Protein AF-A0A6A3PJ12-F1 (afdb_monomer)

Solvent-accessible surface area (backbone atoms only — not comparable to full-atom values): 13660 Å² total; per-residue (Å²): 137,88,72,76,62,75,87,77,59,100,55,84,80,86,76,88,43,69,83,70,65,63,39,66,57,60,38,51,39,76,35,68,35,88,91,75,75,39,62,27,80,38,65,67,54,37,46,76,72,71,52,62,65,70,43,60,47,98,88,68,49,80,76,48,50,37,81,70,58,56,59,77,88,36,66,69,53,48,52,54,49,51,51,44,47,54,49,48,44,54,46,32,66,73,68,47,52,56,96,86,51,59,50,75,61,49,71,73,40,52,83,81,77,51,53,68,56,51,53,70,73,46,77,68,44,47,80,81,36,74,82,15,69,34,93,26,4,17,25,63,57,65,89,78,59,52,72,40,76,39,93,48,94,49,94,70,38,44,45,60,60,96,85,66,72,83,80,87,76,78,79,80,77,84,57,96,79,66,74,76,81,71,89,67,92,64,92,70,84,79,79,77,92,71,91,82,93,74,86,84,87,90,78,90,81,90,133

Structure (mmCIF, N/CA/C/O backbone):
data_AF-A0A6A3PJ12-F1
#
_entry.id   AF-A0A6A3PJ12-F1
#
loop_
_atom_site.group_PDB
_atom_site.id
_atom_site.type_symbol
_atom_site.label_atom_id
_atom_site.label_alt_id
_atom_site.label_comp_id
_atom_site.label_asym_id
_atom_site.label_entity_id
_atom_site.label_seq_id
_atom_site.pdbx_PDB_ins_code
_atom_site.Cartn_x
_atom_site.Cartn_y
_atom_site.Cartn_z
_atom_site.occupancy
_atom_site.B_iso_or_equiv
_atom_site.auth_seq_id
_atom_site.auth_comp_id
_atom_site.auth_asym_id
_atom_site.auth_atom_id
_atom_site.pdbx_PDB_model_num
ATOM 1 N N . MET A 1 1 ? 13.619 -23.927 0.189 1.00 49.78 1 MET A N 1
ATOM 2 C CA . MET A 1 1 ? 13.242 -23.062 -0.956 1.00 49.78 1 MET A CA 1
ATOM 3 C C . MET A 1 1 ? 14.467 -22.197 -1.210 1.00 49.78 1 MET A C 1
ATOM 5 O O . MET A 1 1 ? 14.460 -21.011 -0.907 1.00 49.78 1 MET A O 1
ATOM 9 N N . ASP A 1 2 ? 15.558 -22.828 -1.653 1.00 59.38 2 ASP A N 1
ATOM 10 C CA . ASP A 1 2 ? 16.914 -22.265 -1.498 1.00 59.38 2 ASP A CA 1
ATOM 11 C C . ASP A 1 2 ? 17.510 -21.833 -2.843 1.00 59.38 2 ASP A C 1
ATOM 13 O O . ASP A 1 2 ? 18.682 -21.488 -2.944 1.00 59.38 2 ASP A O 1
ATOM 17 N N . THR A 1 3 ? 16.689 -21.843 -3.892 1.00 68.88 3 THR A N 1
ATOM 18 C CA . THR A 1 3 ? 17.062 -21.402 -5.231 1.00 68.88 3 THR A CA 1
ATOM 19 C C . THR A 1 3 ? 16.404 -20.053 -5.480 1.00 68.88 3 THR A C 1
ATOM 21 O O . THR A 1 3 ? 15.179 -19.927 -5.413 1.00 68.88 3 THR A O 1
ATOM 24 N N . LEU A 1 4 ? 17.220 -19.023 -5.701 1.00 71.38 4 LEU A N 1
ATOM 25 C CA . LEU A 1 4 ? 16.728 -17.716 -6.126 1.00 71.38 4 LEU A CA 1
ATOM 26 C C . LEU A 1 4 ? 16.185 -17.816 -7.559 1.00 71.38 4 LEU A C 1
ATOM 28 O O . LEU A 1 4 ? 16.735 -18.590 -8.344 1.00 71.38 4 LEU A O 1
ATOM 32 N N . PRO A 1 5 ? 15.145 -17.039 -7.912 1.00 74.00 5 PRO A N 1
ATOM 33 C CA . PRO A 1 5 ? 14.677 -16.968 -9.287 1.00 74.00 5 PRO A CA 1
ATOM 34 C C . PRO A 1 5 ? 15.808 -16.594 -10.247 1.00 74.00 5 PRO A C 1
ATOM 36 O O . PRO A 1 5 ? 16.496 -15.596 -10.045 1.00 74.00 5 PRO A O 1
ATOM 39 N N . ASP A 1 6 ? 15.988 -17.404 -11.286 1.00 71.44 6 ASP A N 1
ATOM 40 C CA . ASP A 1 6 ? 17.035 -17.265 -12.307 1.00 71.44 6 ASP A CA 1
ATOM 41 C C . ASP A 1 6 ? 16.508 -16.647 -13.618 1.00 71.44 6 ASP A C 1
ATOM 43 O O . ASP A 1 6 ? 17.276 -16.403 -14.546 1.00 71.44 6 ASP A O 1
ATOM 47 N N . GLY A 1 7 ? 15.195 -16.400 -13.708 1.00 64.56 7 GLY A N 1
ATOM 48 C CA . GLY A 1 7 ? 14.530 -15.888 -14.911 1.00 64.56 7 GLY A CA 1
ATOM 49 C C . GLY A 1 7 ? 14.394 -16.906 -16.051 1.00 64.56 7 GLY A C 1
ATOM 50 O O . GLY A 1 7 ? 13.888 -16.553 -17.114 1.00 64.56 7 GLY A O 1
ATOM 51 N N . VAL A 1 8 ? 14.814 -18.156 -15.841 1.00 68.88 8 VAL A N 1
ATOM 52 C CA . VAL A 1 8 ? 14.759 -19.254 -16.824 1.00 68.88 8 VAL A CA 1
ATOM 53 C C . VAL A 1 8 ? 13.774 -20.320 -16.357 1.00 68.88 8 VAL A C 1
ATOM 55 O O . VAL A 1 8 ? 12.907 -20.765 -17.108 1.00 68.88 8 VAL A O 1
ATOM 58 N N . THR A 1 9 ? 13.873 -20.691 -15.087 1.00 73.00 9 THR A N 1
ATOM 59 C CA . THR A 1 9 ? 12.933 -21.561 -14.400 1.00 73.00 9 THR A CA 1
ATOM 60 C C . THR A 1 9 ? 11.865 -20.681 -13.761 1.00 73.00 9 THR A C 1
ATOM 62 O O . THR A 1 9 ? 12.193 -19.803 -12.963 1.00 73.00 9 THR A O 1
ATOM 65 N N . CYS A 1 10 ? 10.582 -20.910 -14.075 1.00 67.75 10 CYS A N 1
ATOM 66 C CA . CYS A 1 10 ? 9.452 -20.195 -13.464 1.00 67.75 10 CYS A CA 1
ATOM 67 C C . CYS A 1 10 ? 9.365 -20.481 -11.955 1.00 67.75 10 CYS A C 1
ATOM 69 O O . CYS A 1 10 ? 8.579 -21.307 -11.496 1.00 67.75 10 CYS A O 1
ATOM 71 N N . THR A 1 11 ? 10.201 -19.799 -11.185 1.00 74.25 11 THR A N 1
ATOM 72 C CA . THR A 1 11 ? 10.325 -19.898 -9.738 1.00 74.25 11 THR A CA 1
ATOM 73 C C . THR A 1 11 ? 10.039 -18.530 -9.146 1.00 74.25 11 THR A C 1
ATOM 75 O O . THR A 1 11 ? 10.370 -17.496 -9.723 1.00 74.25 11 THR A O 1
ATOM 78 N N . PHE A 1 12 ? 9.381 -18.518 -7.995 1.00 76.38 12 PHE A N 1
ATOM 79 C CA . PHE A 1 12 ? 9.121 -17.300 -7.247 1.00 76.38 12 PHE A CA 1
ATOM 80 C C . PHE A 1 12 ? 9.677 -17.471 -5.840 1.00 76.38 12 PHE A C 1
ATOM 82 O O . PHE A 1 12 ? 9.636 -18.558 -5.263 1.00 76.38 12 PHE A O 1
ATOM 89 N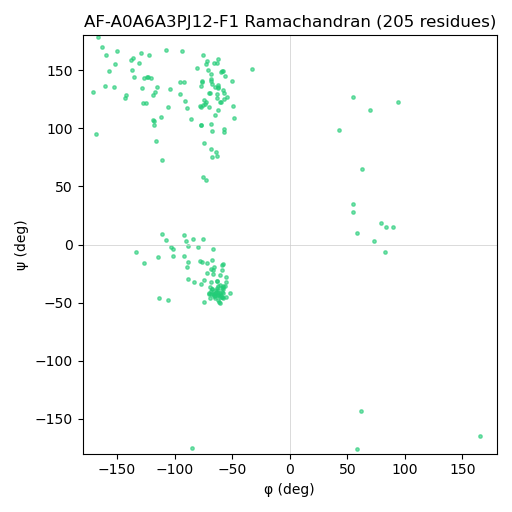 N . ASN A 1 13 ? 10.204 -16.386 -5.291 1.00 81.12 13 ASN A N 1
ATOM 90 C CA . ASN A 1 13 ? 10.625 -16.314 -3.905 1.00 81.12 13 ASN A CA 1
ATOM 91 C C . ASN A 1 13 ? 9.969 -15.078 -3.298 1.00 81.12 13 ASN A C 1
ATOM 93 O O . ASN A 1 13 ? 9.930 -14.018 -3.923 1.00 81.12 13 ASN A O 1
ATOM 97 N N . TYR A 1 14 ? 9.419 -15.229 -2.102 1.00 85.44 14 TYR A N 1
ATOM 98 C CA . TYR A 1 14 ? 8.855 -14.128 -1.349 1.00 85.44 14 TYR A CA 1
ATOM 99 C C . TYR A 1 14 ? 9.269 -14.252 0.110 1.00 85.44 14 TYR A C 1
ATOM 101 O O . TYR A 1 14 ? 9.447 -15.344 0.653 1.00 85.44 14 TYR A O 1
ATOM 109 N N . ARG A 1 15 ? 9.376 -13.100 0.763 1.00 88.06 15 ARG A N 1
ATOM 110 C CA . ARG A 1 15 ? 9.600 -13.006 2.198 1.00 88.06 15 ARG A CA 1
ATOM 111 C C . ARG A 1 15 ? 8.509 -12.140 2.799 1.00 88.06 15 ARG A C 1
ATOM 113 O O . ARG A 1 15 ? 8.373 -10.976 2.437 1.00 88.06 15 ARG A O 1
ATOM 120 N N . VAL A 1 16 ? 7.765 -12.697 3.747 1.00 92.19 16 VAL A N 1
ATOM 121 C CA . VAL A 1 16 ? 6.829 -11.912 4.555 1.00 92.19 16 VAL A CA 1
ATOM 122 C C . VAL A 1 16 ? 7.642 -11.080 5.542 1.00 92.19 16 VAL A C 1
ATOM 124 O O . VAL A 1 16 ? 8.429 -11.623 6.318 1.00 92.19 16 VAL A O 1
ATOM 127 N N . LEU A 1 17 ? 7.490 -9.758 5.477 1.00 95.56 17 LEU A N 1
ATOM 128 C CA . LEU A 1 17 ? 8.209 -8.828 6.351 1.00 95.56 17 LEU A CA 1
ATOM 129 C C . LEU A 1 17 ? 7.457 -8.577 7.661 1.00 95.56 17 LEU A C 1
ATOM 131 O O . LEU A 1 17 ? 8.091 -8.359 8.687 1.00 95.56 17 LEU A O 1
ATOM 135 N N . GLY A 1 18 ? 6.130 -8.661 7.637 1.00 96.19 18 GLY A N 1
ATOM 136 C CA . GLY A 1 18 ? 5.250 -8.441 8.777 1.00 96.19 18 GLY A CA 1
ATOM 137 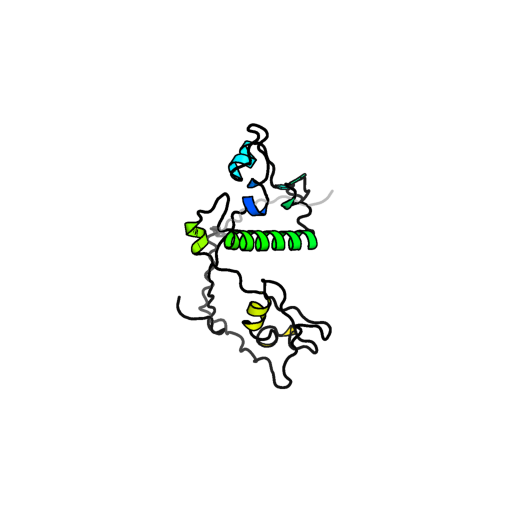C C . GLY A 1 18 ? 3.810 -8.262 8.308 1.00 96.19 18 GLY A C 1
ATOM 138 O O . GLY A 1 18 ? 3.485 -8.593 7.166 1.00 96.19 18 GLY A O 1
ATOM 139 N N . TYR A 1 19 ? 2.957 -7.744 9.187 1.00 95.81 19 TYR A N 1
ATOM 140 C CA . TYR A 1 19 ? 1.561 -7.439 8.885 1.00 95.81 19 TYR A CA 1
ATOM 141 C C 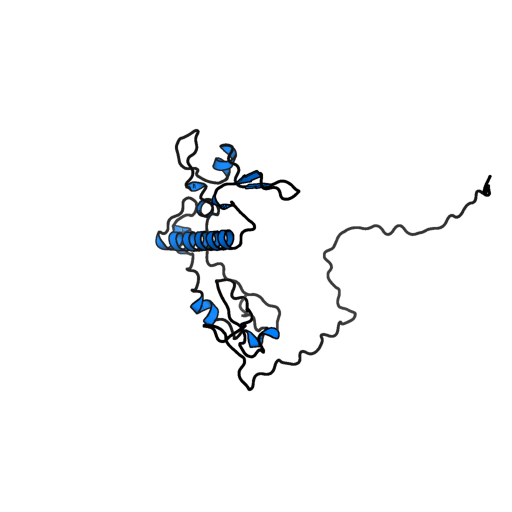. TYR A 1 19 ? 1.068 -6.263 9.734 1.00 95.81 19 TYR A C 1
ATOM 143 O O . TYR A 1 19 ? 1.710 -5.872 10.708 1.00 95.81 19 TYR A O 1
ATOM 151 N N . VAL A 1 20 ? -0.088 -5.716 9.364 1.00 95.44 20 VAL A N 1
ATOM 152 C CA . VAL A 1 20 ? -0.833 -4.742 10.167 1.00 95.44 20 VAL A CA 1
ATOM 153 C C . VAL A 1 20 ? -2.268 -5.229 10.357 1.00 95.44 20 VAL A C 1
ATOM 155 O O . VAL A 1 20 ? -2.826 -5.806 9.419 1.00 95.44 20 VAL A O 1
ATOM 158 N N . PRO A 1 21 ? -2.888 -5.002 11.524 1.00 94.62 21 PRO A N 1
ATOM 159 C CA . PRO A 1 21 ? -4.324 -5.195 11.685 1.00 94.62 21 PRO A CA 1
ATOM 160 C C . PRO A 1 21 ? -5.079 -4.221 10.785 1.00 94.62 21 PRO A C 1
ATOM 162 O O . PRO A 1 21 ? -4.846 -3.012 10.840 1.00 94.62 21 PRO A O 1
ATOM 165 N N . ILE A 1 22 ? -5.983 -4.732 9.951 1.00 95.06 22 ILE A N 1
ATOM 166 C CA . ILE A 1 22 ? -6.739 -3.882 9.026 1.00 95.06 22 ILE A CA 1
ATOM 167 C C . ILE A 1 22 ? -7.609 -2.870 9.778 1.00 95.06 22 ILE A C 1
ATOM 169 O O . ILE A 1 22 ? -7.668 -1.718 9.364 1.00 95.06 22 ILE A O 1
ATOM 173 N N . ASP A 1 23 ? -8.175 -3.248 10.924 1.00 95.50 23 ASP A N 1
ATOM 174 C CA . ASP A 1 23 ? -9.019 -2.380 11.752 1.00 95.50 23 ASP A CA 1
ATOM 175 C C . ASP A 1 23 ? -8.272 -1.131 12.248 1.00 95.50 23 ASP A C 1
ATOM 177 O O . ASP A 1 23 ? -8.862 -0.051 12.322 1.00 95.50 23 ASP A O 1
ATOM 181 N N . ASP A 1 24 ? -6.968 -1.253 12.534 1.00 93.25 24 ASP A N 1
ATOM 182 C CA . ASP A 1 24 ? -6.101 -0.119 12.886 1.00 93.25 24 ASP A CA 1
ATOM 183 C C . ASP A 1 24 ? -5.888 0.801 11.672 1.00 93.25 24 ASP A C 1
ATOM 185 O O . ASP A 1 24 ? -5.911 2.027 11.795 1.00 93.25 24 ASP A O 1
ATOM 189 N N . VAL A 1 25 ? -5.720 0.222 10.478 1.00 95.94 25 VAL A N 1
ATOM 190 C CA . VAL A 1 25 ? -5.499 0.969 9.227 1.00 95.94 25 VAL A CA 1
ATOM 191 C C . VAL A 1 25 ? -6.756 1.723 8.797 1.00 95.94 25 VAL A C 1
ATOM 193 O O . VAL A 1 25 ? -6.684 2.900 8.428 1.00 95.94 25 VAL A O 1
ATOM 196 N N . VAL A 1 26 ? -7.912 1.057 8.839 1.00 96.38 26 VAL A N 1
ATOM 197 C CA . VAL A 1 26 ? -9.194 1.655 8.446 1.00 96.38 26 VAL A CA 1
ATOM 198 C C . VAL A 1 26 ? -9.761 2.57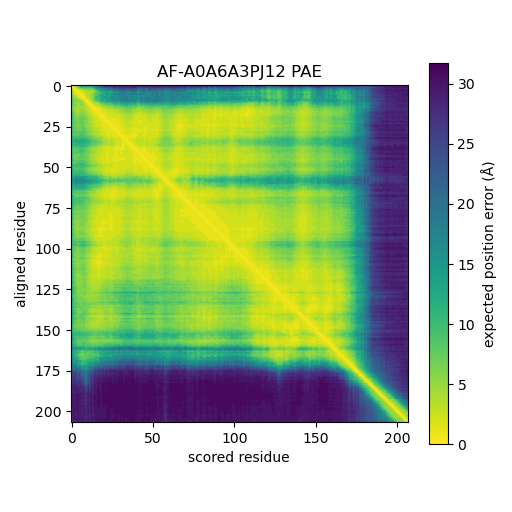3 9.533 1.00 96.38 26 VAL A C 1
ATOM 200 O O . VAL A 1 26 ? -10.625 3.408 9.253 1.00 96.38 26 VAL A O 1
ATOM 203 N N . GLY A 1 27 ? -9.217 2.482 10.750 1.00 95.12 27 GLY A N 1
ATOM 204 C CA . GLY A 1 27 ? -9.496 3.369 11.875 1.00 95.12 27 GLY A CA 1
ATOM 205 C C . GLY A 1 27 ? -10.661 2.927 12.757 1.00 95.12 27 GLY A C 1
ATOM 206 O O . GLY A 1 27 ? -11.142 3.742 13.539 1.00 95.12 27 GLY A O 1
ATOM 207 N N . ILE A 1 28 ? -11.116 1.674 12.647 1.00 96.44 28 ILE A N 1
ATOM 208 C CA . ILE A 1 28 ? -12.178 1.104 13.491 1.00 96.44 28 ILE A CA 1
ATOM 209 C C . ILE A 1 28 ? -11.792 1.183 14.965 1.00 96.44 28 ILE A C 1
ATOM 211 O O . ILE A 1 28 ? -12.581 1.672 15.771 1.00 96.44 28 ILE A O 1
ATOM 215 N N . THR A 1 29 ? -10.559 0.816 15.309 1.00 94.38 29 THR A N 1
ATOM 216 C CA . THR A 1 29 ? -10.082 0.823 16.702 1.00 94.38 29 THR A CA 1
ATOM 217 C C . THR A 1 29 ? -9.956 2.227 17.301 1.00 94.38 29 THR A C 1
ATOM 219 O O . THR A 1 29 ? -9.864 2.403 18.514 1.00 94.38 29 THR A O 1
ATOM 222 N N . ALA A 1 30 ? -10.006 3.266 16.462 1.00 94.12 30 ALA A N 1
ATOM 223 C CA . ALA A 1 30 ? -10.054 4.660 16.890 1.00 94.12 30 ALA A CA 1
ATOM 224 C C . ALA A 1 30 ? -11.489 5.198 17.051 1.00 94.12 30 ALA A C 1
ATOM 226 O O . ALA A 1 30 ? -11.667 6.303 17.582 1.00 94.12 30 ALA A O 1
ATOM 227 N N . MET A 1 31 ? -12.518 4.461 16.621 1.00 95.62 31 MET A N 1
ATOM 228 C CA . MET A 1 31 ? -13.921 4.858 16.776 1.00 95.62 31 MET A CA 1
ATOM 229 C C . MET A 1 31 ? -14.424 4.552 18.190 1.00 95.62 31 MET A C 1
ATOM 231 O O . MET A 1 31 ? -13.932 3.650 18.862 1.00 95.62 31 MET A O 1
ATOM 235 N N . THR A 1 32 ? -15.401 5.332 18.650 1.00 96.12 32 THR A N 1
ATOM 236 C CA . THR A 1 32 ? -16.017 5.163 19.971 1.00 96.12 32 THR A CA 1
ATOM 237 C C . THR A 1 32 ? -17.292 4.330 19.851 1.00 96.12 32 THR A C 1
ATOM 239 O O . THR A 1 32 ? -18.167 4.637 19.036 1.00 96.12 32 THR A O 1
ATOM 242 N N . ASN A 1 33 ? -17.410 3.299 20.682 1.00 94.44 33 ASN A N 1
ATOM 243 C CA . ASN A 1 33 ? -18.626 2.528 20.870 1.00 94.44 33 ASN A CA 1
ATOM 244 C C . ASN A 1 33 ? -19.663 3.385 21.612 1.00 94.44 33 ASN A C 1
ATOM 246 O O . ASN A 1 33 ? -19.458 3.776 22.758 1.00 94.44 33 ASN A O 1
ATOM 250 N N . LYS A 1 34 ? -20.806 3.657 20.978 1.00 91.62 34 LYS A N 1
ATOM 251 C CA . LYS A 1 34 ? -21.860 4.506 21.560 1.00 91.62 34 LYS A CA 1
ATOM 252 C C . LYS A 1 34 ? -22.534 3.902 22.796 1.00 91.62 34 LYS A C 1
ATOM 254 O O . LYS A 1 34 ? -23.146 4.646 23.553 1.00 91.62 34 LYS A O 1
ATOM 259 N N . ALA A 1 35 ? -22.468 2.583 22.979 1.00 91.81 35 ALA A N 1
ATOM 260 C CA . ALA A 1 35 ? -23.080 1.904 24.117 1.00 91.81 35 ALA A CA 1
ATOM 261 C C . ALA A 1 35 ? -22.191 1.935 25.369 1.00 91.81 35 ALA A C 1
ATOM 263 O O . ALA A 1 35 ? -22.711 1.963 26.481 1.00 91.81 35 ALA A O 1
ATOM 264 N N . THR A 1 36 ? -20.865 1.922 25.196 1.00 92.94 36 THR A N 1
ATOM 265 C CA . THR A 1 36 ? -19.901 1.808 26.306 1.00 92.94 36 THR A CA 1
ATOM 266 C C . THR A 1 36 ? -19.036 3.053 26.506 1.00 92.94 36 THR A C 1
ATOM 268 O O . THR A 1 36 ? -18.325 3.126 27.501 1.00 92.94 36 THR A O 1
ATOM 271 N N . ASP A 1 37 ? -19.073 4.004 25.567 1.00 94.12 37 ASP A N 1
ATOM 272 C CA . ASP A 1 37 ? -18.205 5.191 25.477 1.00 94.12 37 ASP A CA 1
ATOM 273 C C . ASP A 1 37 ? -16.692 4.879 25.387 1.00 94.12 37 ASP A C 1
ATOM 275 O O . ASP A 1 37 ? -15.842 5.768 25.425 1.00 94.12 37 ASP A O 1
ATOM 279 N N . ASN A 1 38 ? -16.339 3.605 25.188 1.00 94.19 38 ASN A N 1
ATOM 280 C CA . ASN A 1 38 ? -14.966 3.144 24.999 1.00 94.19 38 ASN A CA 1
ATOM 281 C C . ASN A 1 38 ? -14.598 3.056 23.514 1.00 94.19 38 ASN A C 1
ATOM 283 O O . ASN A 1 38 ? -15.455 3.098 22.632 1.00 94.19 38 ASN A O 1
ATOM 287 N N . LYS A 1 39 ? -13.302 2.924 23.217 1.00 95.81 39 LYS A N 1
ATOM 288 C CA . LYS A 1 39 ? -12.842 2.604 21.860 1.00 95.81 39 LYS A CA 1
ATOM 289 C C . LYS A 1 39 ? -13.230 1.179 21.476 1.00 95.81 39 LYS A C 1
ATOM 291 O O . LYS A 1 39 ? -13.161 0.293 22.321 1.00 95.81 39 LYS A O 1
ATOM 296 N N . LEU A 1 40 ? -13.605 0.985 20.212 1.00 95.56 40 LEU A N 1
ATOM 297 C CA . LEU A 1 40 ? -13.871 -0.346 19.665 1.00 95.56 40 LEU A CA 1
ATOM 298 C C . LEU A 1 40 ? -12.577 -1.165 19.656 1.00 95.56 40 LEU A C 1
ATOM 300 O O . LEU A 1 40 ? -11.526 -0.670 19.250 1.00 95.56 40 LEU A O 1
ATOM 304 N N . ALA A 1 41 ? -12.647 -2.422 20.073 1.00 93.94 41 ALA A N 1
ATOM 305 C CA . ALA A 1 41 ? -11.498 -3.316 20.111 1.00 93.94 41 ALA A CA 1
ATOM 306 C C . ALA A 1 41 ? -11.132 -3.862 18.721 1.00 93.94 41 ALA A C 1
ATOM 308 O O . ALA A 1 41 ? -9.958 -4.098 18.445 1.00 93.94 41 ALA A O 1
ATOM 309 N N . ASN A 1 42 ? -12.129 -4.097 17.862 1.00 94.94 42 ASN A N 1
ATOM 310 C CA . ASN A 1 42 ? -11.969 -4.749 16.559 1.00 94.94 42 ASN A CA 1
ATOM 311 C C . ASN A 1 42 ? -13.223 -4.584 15.675 1.00 94.94 42 ASN A C 1
ATOM 313 O O . ASN A 1 42 ? -14.232 -4.000 16.086 1.00 94.94 42 ASN A O 1
ATOM 317 N N . PHE A 1 43 ? -13.159 -5.122 14.456 1.00 95.75 43 PHE A N 1
ATOM 318 C CA . PHE A 1 43 ? -14.265 -5.161 13.497 1.00 95.75 43 PHE A CA 1
ATOM 319 C C . PHE A 1 43 ? -15.521 -5.872 14.025 1.00 95.75 43 PHE A C 1
ATOM 321 O O . PHE A 1 43 ? -16.631 -5.425 13.745 1.00 95.75 43 PHE A O 1
ATOM 328 N N . THR A 1 44 ? -15.378 -6.934 14.825 1.00 95.44 44 THR A N 1
ATOM 329 C CA . THR A 1 44 ? -16.533 -7.647 15.395 1.00 95.44 44 THR A CA 1
ATOM 330 C C . THR A 1 44 ? -17.363 -6.723 16.281 1.00 95.44 44 THR A C 1
ATOM 332 O O . THR A 1 44 ? -18.566 -6.595 16.065 1.00 95.44 44 THR A O 1
ATOM 335 N N . GLU A 1 45 ? -16.725 -6.002 17.209 1.00 95.75 45 GLU A N 1
ATOM 336 C CA . GLU A 1 45 ? -17.424 -5.047 18.081 1.00 95.75 45 GLU A CA 1
ATOM 337 C C . GLU A 1 45 ? -18.051 -3.899 17.274 1.00 95.75 45 GLU A C 1
ATOM 339 O O . GLU A 1 45 ? -19.160 -3.450 17.565 1.00 95.75 45 GLU A O 1
ATOM 344 N N . PHE A 1 46 ? -17.368 -3.442 16.219 1.00 96.75 46 PHE A N 1
ATOM 345 C CA . PHE A 1 46 ? -17.911 -2.442 15.302 1.00 96.75 46 PHE A CA 1
ATOM 346 C C . PHE A 1 46 ? -19.211 -2.916 14.639 1.00 96.75 46 PHE A C 1
ATOM 348 O O . PHE A 1 46 ? -20.186 -2.161 14.599 1.00 96.75 46 PHE A O 1
ATOM 355 N N . CYS A 1 47 ? -19.253 -4.159 14.156 1.00 95.56 47 CYS A N 1
ATOM 356 C CA . CYS A 1 47 ? -20.449 -4.743 13.553 1.00 95.56 47 CYS A CA 1
ATOM 357 C C . CYS A 1 47 ? -21.570 -4.971 14.572 1.00 95.56 47 CYS A C 1
ATOM 359 O O . CYS A 1 47 ? -22.722 -4.647 14.285 1.00 95.56 47 CYS A O 1
ATOM 361 N N . GLU A 1 48 ? -21.250 -5.477 15.764 1.00 95.50 48 GLU A N 1
ATOM 362 C CA . GLU A 1 48 ? -22.221 -5.684 16.847 1.00 95.50 48 GLU A CA 1
ATOM 363 C C . GLU A 1 48 ? -22.835 -4.361 17.332 1.00 95.50 48 GLU A C 1
ATOM 365 O O . GLU A 1 48 ? -24.017 -4.310 17.670 1.00 95.50 48 GLU A O 1
ATOM 370 N N . ALA A 1 49 ? -22.076 -3.262 17.269 1.00 95.31 49 ALA A N 1
ATOM 371 C CA . ALA A 1 49 ? -22.566 -1.907 17.519 1.00 95.31 49 ALA A CA 1
ATOM 372 C C . ALA A 1 49 ? -23.403 -1.317 16.357 1.00 95.31 49 ALA A C 1
ATOM 374 O O . ALA A 1 49 ? -23.788 -0.144 16.407 1.00 95.31 49 ALA A O 1
ATOM 375 N N . GLY A 1 50 ? -23.686 -2.097 15.306 1.00 94.38 50 GLY A N 1
ATOM 376 C CA . GLY A 1 50 ? -24.460 -1.677 14.134 1.00 94.38 50 GLY A CA 1
ATOM 377 C C . GLY A 1 50 ? -23.666 -0.847 13.119 1.00 94.38 50 GLY A C 1
ATOM 378 O O . GLY A 1 50 ? -24.257 -0.126 12.312 1.00 94.38 50 GLY A O 1
ATOM 379 N N . GLY A 1 51 ? -22.335 -0.900 13.170 1.00 94.75 51 GLY A N 1
ATOM 380 C CA . GLY A 1 51 ? -21.453 -0.211 12.238 1.00 94.75 51 GLY A CA 1
ATOM 381 C C . GLY A 1 51 ? -21.515 -0.787 10.821 1.00 94.75 51 GLY A C 1
ATOM 382 O O . GLY A 1 51 ? -21.564 -1.999 10.621 1.00 94.75 51 GLY A O 1
ATOM 383 N N . ILE A 1 52 ? -21.470 0.095 9.819 1.00 95.06 52 ILE A N 1
ATOM 384 C CA . ILE A 1 52 ? -21.374 -0.272 8.399 1.00 95.06 52 ILE A CA 1
ATOM 385 C C . ILE A 1 52 ? -20.003 0.156 7.881 1.00 95.06 52 ILE A C 1
ATOM 387 O O . ILE A 1 52 ? -19.738 1.350 7.728 1.00 95.06 52 ILE A O 1
ATOM 391 N N . GLU A 1 53 ? -19.127 -0.810 7.600 1.00 94.62 53 GLU A N 1
ATOM 392 C CA . GLU A 1 53 ? -17.788 -0.511 7.084 1.00 94.62 53 GLU A CA 1
ATOM 393 C C . GLU A 1 53 ? -17.864 -0.086 5.617 1.00 94.62 53 GLU A C 1
ATOM 395 O O . GLU A 1 53 ? -17.336 0.959 5.231 1.00 94.62 53 GLU A O 1
ATOM 400 N N . PHE A 1 54 ? -18.567 -0.874 4.806 1.00 94.00 54 PHE A N 1
ATOM 401 C CA . PHE A 1 54 ? -18.791 -0.612 3.395 1.00 94.00 54 PHE A CA 1
ATOM 402 C C . PHE A 1 54 ? -20.098 -1.260 2.937 1.00 94.00 54 PHE A C 1
ATOM 404 O O . PHE A 1 54 ? -20.374 -2.416 3.245 1.00 94.00 54 PHE A O 1
ATOM 411 N N . GLN A 1 55 ? -20.892 -0.516 2.175 1.00 93.00 55 GLN A N 1
ATOM 412 C CA . GLN A 1 55 ? -22.141 -0.975 1.591 1.00 93.00 55 GLN A CA 1
ATOM 413 C C . GLN A 1 55 ? -22.309 -0.361 0.201 1.00 93.00 55 GLN A C 1
ATOM 415 O O . GLN A 1 55 ? -22.300 0.863 0.036 1.00 93.00 55 GLN A O 1
ATOM 420 N N . ALA A 1 56 ? -22.524 -1.222 -0.788 1.00 91.25 56 ALA A N 1
ATOM 421 C CA . ALA A 1 56 ? -22.892 -0.843 -2.143 1.00 91.25 56 ALA A CA 1
ATOM 422 C C . ALA A 1 56 ? -23.980 -1.787 -2.681 1.00 91.25 56 ALA A C 1
ATOM 424 O O . ALA A 1 56 ? -24.147 -2.893 -2.167 1.00 91.25 56 ALA A O 1
ATOM 425 N N . SER A 1 57 ? -24.731 -1.355 -3.693 1.00 90.19 57 SER A N 1
ATOM 426 C CA . SER A 1 57 ? -25.651 -2.222 -4.433 1.00 90.19 57 SER A CA 1
ATOM 427 C C . SER A 1 57 ? -24.897 -3.150 -5.391 1.00 90.19 57 SER A C 1
ATOM 429 O O . SER A 1 57 ? -23.762 -2.874 -5.784 1.00 90.19 57 SER A O 1
ATOM 431 N N . GLU A 1 58 ? -25.569 -4.202 -5.862 1.00 89.94 58 GLU A N 1
ATOM 432 C CA . GLU A 1 58 ? -25.065 -5.074 -6.938 1.00 89.94 58 GLU A CA 1
ATOM 433 C C . GLU A 1 58 ? -24.818 -4.314 -8.250 1.00 89.94 58 GLU A C 1
ATOM 435 O O . GLU A 1 58 ? -23.964 -4.685 -9.050 1.00 89.94 58 GLU A O 1
ATOM 440 N N . THR A 1 59 ? -25.534 -3.207 -8.453 1.00 89.06 59 THR A N 1
ATOM 441 C CA . THR A 1 59 ? -25.360 -2.302 -9.595 1.00 89.06 59 THR A CA 1
ATOM 442 C C . THR A 1 59 ? -24.240 -1.274 -9.393 1.00 89.06 59 THR A C 1
ATOM 444 O O . THR A 1 59 ? -24.047 -0.408 -10.243 1.00 89.06 59 THR A O 1
ATOM 447 N N . GLY A 1 60 ? -23.492 -1.350 -8.285 1.00 81.38 60 GLY A N 1
ATOM 448 C CA . GLY A 1 60 ? -22.345 -0.483 -8.004 1.00 81.38 60 GLY A CA 1
ATOM 449 C C . GLY A 1 60 ? -22.691 0.875 -7.384 1.00 81.38 60 GLY A C 1
ATOM 450 O O . GLY A 1 60 ? -21.841 1.767 -7.363 1.00 81.38 60 GLY A O 1
ATOM 451 N N . VAL A 1 61 ? -23.909 1.058 -6.866 1.00 86.56 61 VAL A N 1
ATOM 452 C CA . VAL A 1 61 ? -24.311 2.279 -6.150 1.00 86.56 61 VAL A CA 1
ATOM 453 C C . VAL A 1 61 ? -23.741 2.238 -4.740 1.00 86.56 61 VAL A C 1
ATOM 455 O O . VAL A 1 61 ? -24.058 1.341 -3.968 1.00 86.56 61 VAL A O 1
ATOM 458 N N . TRP A 1 62 ? -22.900 3.208 -4.391 1.00 87.69 62 TRP A N 1
ATOM 459 C CA . TRP A 1 62 ? -22.361 3.346 -3.038 1.00 87.69 62 TRP A CA 1
ATOM 460 C C . TRP A 1 62 ? -23.435 3.886 -2.082 1.00 87.69 62 TRP A C 1
ATOM 462 O O . TRP A 1 62 ? -23.988 4.956 -2.331 1.00 87.69 62 TRP A O 1
ATOM 472 N N . ASN A 1 63 ? -23.705 3.163 -0.991 1.00 91.06 63 ASN A N 1
ATOM 473 C CA . ASN A 1 63 ? -24.767 3.497 -0.033 1.00 91.06 63 ASN A CA 1
ATOM 474 C C . ASN A 1 63 ? -24.207 4.077 1.268 1.00 91.06 63 ASN A C 1
ATOM 476 O O . ASN A 1 63 ? -24.680 5.102 1.755 1.00 91.06 63 ASN A O 1
ATOM 480 N N . ALA A 1 64 ? -23.198 3.420 1.838 1.00 92.94 64 ALA A N 1
ATOM 481 C CA . ALA A 1 64 ? -22.579 3.833 3.088 1.00 92.94 64 ALA A CA 1
ATOM 482 C C . ALA A 1 64 ? -21.158 3.282 3.187 1.00 92.94 64 ALA A C 1
ATOM 484 O O . ALA A 1 64 ? -20.855 2.202 2.683 1.00 92.94 64 ALA A O 1
ATOM 485 N N . SER A 1 65 ? -20.274 4.008 3.864 1.00 94.38 65 SER A N 1
ATOM 486 C CA . SER A 1 65 ? -18.997 3.460 4.303 1.00 94.38 65 SER A CA 1
ATOM 487 C C . SER A 1 65 ? -18.404 4.277 5.438 1.00 94.38 65 SER A C 1
ATOM 489 O O . SER A 1 65 ? -18.726 5.457 5.608 1.00 94.38 65 SER A O 1
ATOM 491 N N . ILE A 1 66 ? -17.442 3.691 6.142 1.00 96.12 66 ILE A N 1
ATOM 492 C CA . ILE A 1 66 ? -16.537 4.454 6.998 1.00 96.12 66 ILE A CA 1
ATOM 493 C C . ILE A 1 66 ? -15.707 5.442 6.156 1.00 96.12 66 ILE A C 1
ATOM 495 O O . ILE A 1 66 ? -15.547 5.248 4.940 1.00 96.12 66 ILE A O 1
ATOM 499 N N . PRO A 1 67 ? -15.139 6.499 6.774 1.00 95.19 67 PRO A N 1
ATOM 500 C CA . PRO A 1 67 ? -14.376 7.516 6.052 1.00 95.19 67 PRO A CA 1
ATOM 501 C C . PRO A 1 67 ? -13.224 6.952 5.215 1.00 95.19 67 PRO A C 1
ATOM 503 O O . PRO A 1 67 ? -12.924 7.493 4.152 1.00 95.19 67 PRO A O 1
ATOM 506 N N . PHE A 1 68 ? -12.601 5.857 5.666 1.00 96.00 68 PHE A N 1
ATOM 507 C CA . PHE A 1 68 ? -11.498 5.220 4.952 1.00 96.00 68 PHE A CA 1
ATOM 508 C C . PHE A 1 68 ? -11.892 4.785 3.532 1.00 96.00 68 PHE A C 1
ATOM 510 O O . PHE A 1 68 ? -11.139 5.040 2.595 1.00 96.00 68 PHE A O 1
ATOM 517 N N . TRP A 1 69 ? -13.088 4.225 3.328 1.00 94.62 69 TRP A N 1
ATOM 518 C CA . TRP A 1 69 ? -13.528 3.676 2.034 1.00 94.62 69 TRP A CA 1
ATOM 519 C C . TRP A 1 69 ? -14.256 4.669 1.115 1.00 94.62 69 TRP A C 1
ATOM 521 O O . TRP A 1 69 ? -14.663 4.312 0.010 1.00 94.62 69 TRP A O 1
ATOM 531 N N . LYS A 1 70 ? -14.379 5.941 1.513 1.00 92.19 70 LYS A N 1
ATOM 532 C CA . LYS A 1 70 ? -15.079 6.964 0.720 1.00 92.19 70 LYS A CA 1
ATOM 533 C C . LYS A 1 70 ? -14.396 7.226 -0.631 1.00 92.19 70 LYS A C 1
ATOM 535 O O . LYS A 1 70 ? -13.210 7.535 -0.670 1.00 92.19 70 LYS A O 1
ATOM 540 N N . ASN A 1 71 ? -15.139 7.192 -1.738 1.00 90.25 71 ASN A N 1
ATOM 541 C CA . ASN A 1 71 ? -14.608 7.318 -3.109 1.00 90.25 71 ASN A CA 1
ATOM 542 C C . ASN A 1 71 ? -13.637 6.170 -3.481 1.00 90.25 71 ASN A C 1
ATOM 544 O O . ASN A 1 71 ? -12.445 6.409 -3.701 1.00 90.25 71 ASN A O 1
ATOM 548 N N . PRO A 1 72 ? -14.110 4.914 -3.550 1.00 88.56 72 PRO A N 1
ATOM 549 C CA . PRO A 1 72 ? -13.250 3.758 -3.833 1.00 88.56 72 PRO A CA 1
ATOM 550 C C . PRO A 1 72 ? -12.664 3.774 -5.255 1.00 88.56 72 PRO A C 1
ATOM 552 O O . PRO A 1 72 ? -11.589 3.234 -5.494 1.00 88.56 72 PRO A O 1
ATOM 555 N N . GLN A 1 73 ? -13.332 4.444 -6.197 1.00 88.69 73 GLN A N 1
ATOM 556 C CA . GLN A 1 73 ? -12.884 4.561 -7.591 1.00 88.69 73 GLN A CA 1
ATOM 557 C C . GLN A 1 73 ? -11.950 5.762 -7.832 1.00 88.69 73 GLN A C 1
ATOM 559 O O . GLN A 1 73 ? -11.488 5.977 -8.948 1.00 88.69 73 GLN A O 1
ATOM 564 N N . ASN A 1 74 ? -11.663 6.571 -6.807 1.00 92.94 74 ASN A N 1
ATOM 565 C CA . ASN A 1 74 ? -10.787 7.730 -6.948 1.00 92.94 74 ASN A CA 1
ATOM 566 C C . ASN A 1 74 ? -9.322 7.335 -6.696 1.00 92.94 74 ASN A C 1
ATOM 568 O O . ASN A 1 74 ? -8.961 6.930 -5.590 1.00 92.94 74 ASN A O 1
ATOM 572 N N . ALA A 1 75 ? -8.472 7.491 -7.713 1.00 94.75 75 ALA A N 1
ATOM 573 C CA . ALA A 1 75 ? -7.061 7.110 -7.650 1.00 94.75 75 ALA A CA 1
ATOM 574 C C . ALA A 1 75 ? -6.285 7.835 -6.535 1.00 94.75 75 ALA A C 1
ATOM 576 O O . ALA A 1 75 ? -5.518 7.200 -5.818 1.00 94.75 75 ALA A O 1
ATOM 577 N N . SER A 1 76 ? -6.523 9.133 -6.321 1.00 96.19 76 SER A N 1
ATOM 578 C CA . SER A 1 76 ? -5.864 9.898 -5.251 1.00 96.19 76 SER A CA 1
ATOM 579 C C . SER A 1 76 ? -6.298 9.439 -3.857 1.00 96.19 76 SER A C 1
ATOM 581 O O . SER A 1 76 ? -5.471 9.341 -2.953 1.00 96.19 76 SER A O 1
ATOM 583 N N . ALA A 1 77 ? -7.577 9.097 -3.679 1.00 95.94 77 ALA A N 1
ATOM 584 C CA . ALA A 1 77 ? -8.066 8.500 -2.440 1.00 95.94 77 ALA A CA 1
ATOM 585 C C . ALA A 1 77 ? -7.421 7.125 -2.197 1.00 95.94 77 ALA A C 1
ATOM 587 O O . ALA A 1 77 ? -7.040 6.825 -1.070 1.00 95.94 77 ALA A O 1
ATOM 588 N N . ASN A 1 78 ? -7.240 6.316 -3.246 1.00 95.19 78 ASN A N 1
ATOM 589 C CA . ASN A 1 78 ? -6.542 5.031 -3.158 1.00 95.19 78 ASN A CA 1
ATOM 590 C C . ASN A 1 78 ? -5.057 5.194 -2.816 1.00 95.19 78 ASN A C 1
ATOM 592 O O . ASN A 1 78 ? -4.570 4.499 -1.928 1.00 95.19 78 ASN A O 1
ATOM 596 N N . ALA A 1 79 ? -4.367 6.164 -3.419 1.00 94.00 79 ALA A N 1
ATOM 597 C CA . ALA A 1 79 ? -2.990 6.493 -3.056 1.00 94.00 79 ALA A CA 1
ATOM 598 C C . ALA A 1 79 ? -2.882 6.889 -1.571 1.00 94.00 79 ALA A C 1
ATOM 600 O O . ALA A 1 79 ? -2.045 6.359 -0.845 1.00 94.00 79 ALA A O 1
ATOM 601 N N . ALA A 1 80 ? -3.798 7.728 -1.073 1.00 95.88 80 ALA A N 1
ATOM 602 C CA . ALA A 1 80 ? -3.834 8.103 0.342 1.00 95.88 80 ALA A CA 1
ATOM 603 C C . ALA A 1 80 ? -4.105 6.909 1.283 1.00 95.88 80 ALA A C 1
ATOM 605 O O . ALA A 1 80 ? -3.605 6.888 2.409 1.00 95.88 80 ALA A O 1
ATOM 606 N N . ARG A 1 81 ? -4.873 5.898 0.848 1.00 96.69 81 ARG A N 1
ATOM 607 C CA . ARG A 1 81 ? -5.064 4.644 1.607 1.00 96.69 81 ARG A CA 1
ATOM 608 C C . ARG A 1 81 ? -3.775 3.837 1.689 1.00 96.69 81 ARG A C 1
ATOM 610 O O . ARG A 1 81 ? -3.452 3.337 2.764 1.00 96.69 81 ARG A O 1
ATOM 617 N N . THR A 1 82 ? -3.030 3.742 0.588 1.00 95.00 82 THR A N 1
ATOM 618 C CA . THR A 1 82 ? -1.711 3.097 0.576 1.00 95.00 82 THR A CA 1
ATOM 619 C C . THR A 1 82 ? -0.751 3.806 1.528 1.00 95.00 82 THR A C 1
ATOM 621 O O . THR A 1 82 ? -0.108 3.140 2.332 1.00 95.00 82 THR A O 1
ATOM 624 N N . GLU A 1 83 ? -0.721 5.140 1.536 1.00 94.88 83 GLU A N 1
ATOM 625 C CA . GLU A 1 83 ? 0.115 5.890 2.485 1.00 94.88 83 GLU A CA 1
ATOM 626 C C . GLU A 1 83 ? -0.281 5.642 3.945 1.00 94.88 83 GLU A C 1
ATOM 628 O O . GLU A 1 83 ? 0.586 5.480 4.807 1.00 94.88 83 GLU A O 1
ATOM 633 N N . LYS A 1 84 ? -1.584 5.536 4.240 1.00 96.06 84 LYS A N 1
ATOM 634 C CA . LYS A 1 84 ? -2.059 5.152 5.580 1.00 96.06 84 LYS A CA 1
ATOM 635 C C . LYS A 1 84 ? -1.598 3.752 5.975 1.00 96.06 84 LYS A C 1
ATOM 637 O O . LYS A 1 84 ? -1.154 3.575 7.105 1.00 96.06 84 LYS A O 1
ATOM 642 N N . LEU A 1 85 ? -1.668 2.784 5.060 1.00 96.06 85 LEU A N 1
ATOM 643 C CA . LEU A 1 85 ? -1.191 1.419 5.289 1.00 96.06 85 LEU A CA 1
ATOM 644 C C . LEU A 1 85 ? 0.312 1.395 5.610 1.00 96.06 85 LEU A C 1
ATOM 646 O O . LEU A 1 85 ? 0.727 0.813 6.613 1.00 96.06 85 LEU A O 1
ATOM 650 N N . LEU A 1 86 ? 1.119 2.064 4.782 1.00 95.12 86 LEU A N 1
ATOM 651 C CA . LEU A 1 86 ? 2.570 2.157 4.961 1.00 95.12 86 LEU A CA 1
ATOM 652 C C . LEU A 1 86 ? 2.926 2.859 6.277 1.00 95.12 86 LEU A C 1
ATOM 654 O O . LEU A 1 86 ? 3.775 2.380 7.030 1.00 95.12 86 LEU A O 1
ATOM 658 N N . SER A 1 87 ? 2.230 3.954 6.587 1.00 94.75 87 SER A N 1
ATOM 659 C CA . SER A 1 87 ? 2.414 4.707 7.830 1.00 94.75 87 SER A CA 1
ATOM 660 C C . SER A 1 87 ? 2.031 3.886 9.057 1.00 94.75 87 SER A C 1
ATOM 662 O O . SER A 1 87 ? 2.749 3.919 10.054 1.00 94.75 87 SER A O 1
ATOM 664 N N . ALA A 1 88 ? 0.934 3.127 8.999 1.00 95.31 88 ALA A N 1
ATOM 665 C CA . ALA A 1 88 ? 0.519 2.247 10.086 1.00 95.31 88 ALA A CA 1
ATOM 666 C C . ALA A 1 88 ? 1.587 1.183 10.370 1.00 95.31 88 ALA A C 1
ATOM 668 O O . ALA A 1 88 ? 1.966 1.000 11.525 1.00 95.31 88 ALA A O 1
ATOM 669 N N . TYR A 1 89 ? 2.140 0.553 9.328 1.00 96.94 89 TYR A N 1
ATOM 670 C CA . TYR A 1 89 ? 3.209 -0.435 9.488 1.00 96.94 89 TYR A CA 1
ATOM 671 C C . TYR A 1 89 ? 4.496 0.185 10.045 1.00 96.94 89 TYR A C 1
ATOM 673 O O . TYR A 1 89 ? 5.074 -0.329 11.003 1.00 96.94 89 TYR A O 1
ATOM 681 N N . ALA A 1 90 ? 4.924 1.327 9.501 1.00 96.00 90 ALA A N 1
ATOM 682 C CA . ALA A 1 90 ? 6.102 2.038 9.991 1.00 96.00 90 ALA A CA 1
ATOM 683 C C . ALA A 1 90 ? 5.943 2.474 11.459 1.00 96.00 90 ALA A C 1
ATOM 685 O O . ALA A 1 90 ? 6.872 2.321 12.254 1.00 96.00 90 ALA A O 1
ATOM 686 N N . ASN A 1 91 ? 4.761 2.971 11.835 1.00 95.25 91 ASN A N 1
ATOM 687 C CA . ASN A 1 91 ? 4.456 3.350 13.211 1.00 95.25 91 ASN A CA 1
ATOM 688 C C . ASN A 1 91 ? 4.441 2.139 14.141 1.00 95.25 91 ASN A C 1
ATOM 690 O O . ASN A 1 91 ? 5.054 2.216 15.199 1.00 95.25 91 ASN A O 1
ATOM 694 N N . LEU A 1 92 ? 3.828 1.025 13.732 1.00 95.62 92 LEU A N 1
ATOM 695 C CA . LEU A 1 92 ? 3.809 -0.228 14.490 1.00 95.62 92 LEU A CA 1
ATOM 696 C C . LEU A 1 92 ? 5.232 -0.708 14.816 1.00 95.62 92 LEU A C 1
ATOM 698 O O . LEU A 1 92 ? 5.521 -1.040 15.964 1.00 95.62 92 LEU A O 1
ATOM 702 N N . LEU A 1 93 ? 6.148 -0.668 13.842 1.00 96.75 93 LEU A N 1
ATOM 703 C CA . LEU A 1 93 ? 7.556 -1.021 14.065 1.00 96.75 93 LEU A CA 1
ATOM 704 C C . LEU A 1 93 ? 8.279 -0.014 14.967 1.00 96.75 93 LEU A C 1
ATOM 706 O O . LEU A 1 93 ? 9.105 -0.401 15.791 1.00 96.75 93 LEU A O 1
ATOM 710 N N . LYS A 1 94 ? 7.979 1.279 14.811 1.00 96.56 94 LYS A N 1
ATOM 711 C CA . LYS A 1 94 ? 8.615 2.359 15.575 1.00 96.56 94 LYS A CA 1
ATOM 712 C C . LYS A 1 94 ? 8.195 2.361 17.045 1.00 96.56 94 LYS A C 1
ATOM 714 O O . LYS A 1 94 ? 9.031 2.603 17.910 1.00 96.56 94 LYS A O 1
ATOM 719 N N . THR A 1 95 ? 6.911 2.152 17.327 1.00 95.62 95 THR A N 1
ATOM 720 C CA . THR A 1 95 ? 6.357 2.189 18.689 1.00 95.62 95 THR A CA 1
ATOM 721 C C . THR A 1 95 ? 6.408 0.830 19.372 1.00 95.62 95 THR A C 1
ATOM 723 O O . THR A 1 95 ? 6.339 0.775 20.598 1.00 95.62 95 THR A O 1
ATOM 726 N N . ASN A 1 96 ? 6.537 -0.255 18.601 1.00 96.00 96 ASN A N 1
ATOM 727 C CA . ASN A 1 96 ? 6.399 -1.628 19.077 1.00 96.00 96 ASN A CA 1
ATOM 728 C C . ASN A 1 96 ? 5.048 -1.865 19.787 1.00 96.00 96 ASN A C 1
ATOM 730 O O . ASN A 1 96 ? 4.977 -2.588 20.784 1.00 96.00 96 ASN A O 1
ATOM 734 N N . GLN A 1 97 ? 3.994 -1.203 19.296 1.00 92.06 97 GLN A N 1
ATOM 735 C CA . GLN A 1 97 ? 2.642 -1.221 19.856 1.00 92.06 97 GLN A CA 1
ATOM 736 C C . GLN A 1 97 ? 1.592 -1.397 18.753 1.00 92.06 97 GLN A C 1
ATOM 738 O O . GLN A 1 97 ? 1.716 -0.845 17.660 1.00 92.06 97 GLN A O 1
ATOM 743 N N . SER A 1 98 ? 0.531 -2.132 19.079 1.00 91.12 98 SER A N 1
ATOM 744 C CA . SER A 1 98 ? -0.697 -2.268 18.295 1.00 91.12 98 SER A CA 1
ATOM 745 C C . SER A 1 98 ? -1.853 -2.568 19.249 1.00 91.12 98 SER A C 1
ATOM 747 O O . SER A 1 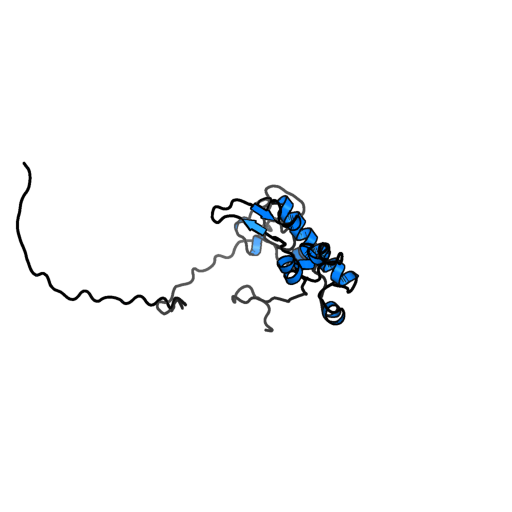98 ? -1.632 -3.096 20.340 1.00 91.12 98 SER A O 1
ATOM 749 N N . SER A 1 99 ? -3.078 -2.243 18.837 1.00 88.38 99 SER A N 1
ATOM 750 C CA . SER A 1 99 ? -4.288 -2.636 19.566 1.00 88.38 99 SER A CA 1
ATOM 751 C C . SER A 1 99 ? -4.537 -4.153 19.519 1.00 88.38 99 SER A C 1
ATOM 753 O O . SER A 1 99 ? -5.242 -4.683 20.372 1.00 88.38 99 SER A O 1
ATOM 755 N N . GLN A 1 100 ? -3.954 -4.849 18.534 1.00 92.19 100 GLN A N 1
ATOM 756 C CA . GLN A 1 100 ? -4.304 -6.231 18.185 1.00 92.19 100 GLN A CA 1
ATOM 757 C C . GLN A 1 100 ? -3.105 -7.165 17.985 1.00 92.19 100 GLN A C 1
ATOM 759 O O . GLN A 1 100 ? -3.293 -8.368 17.807 1.00 92.19 100 GLN A O 1
ATOM 764 N N . VAL A 1 101 ? -1.873 -6.650 18.011 1.00 94.25 101 VAL A N 1
ATOM 765 C CA . VAL A 1 101 ? -0.656 -7.458 17.839 1.00 94.25 101 VAL A CA 1
ATOM 766 C C . VAL A 1 101 ? 0.220 -7.379 19.076 1.00 94.25 101 VAL A C 1
ATOM 768 O O . VAL A 1 101 ? 0.587 -6.292 19.519 1.00 94.25 101 VAL A O 1
ATOM 771 N N . ASP A 1 102 ? 0.611 -8.543 19.597 1.00 95.75 102 ASP A N 1
ATOM 772 C CA . ASP A 1 102 ? 1.544 -8.628 20.717 1.00 95.75 102 ASP A CA 1
ATOM 773 C C . ASP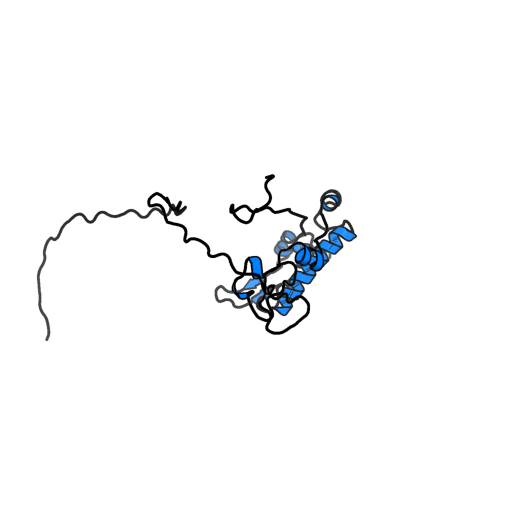 A 1 102 ? 2.914 -8.037 20.343 1.00 95.75 102 ASP A C 1
ATOM 775 O O . ASP A 1 102 ? 3.498 -8.338 19.296 1.00 95.75 102 ASP A O 1
ATOM 779 N N . SER A 1 103 ? 3.465 -7.226 21.242 1.00 96.25 103 SER A N 1
ATOM 780 C CA . SER A 1 103 ? 4.781 -6.597 21.104 1.00 96.25 103 SER A CA 1
ATOM 781 C C . SER A 1 103 ? 5.932 -7.588 20.855 1.00 96.25 103 SER A C 1
ATOM 783 O O . SER A 1 103 ? 6.934 -7.229 20.236 1.00 96.25 103 SER A O 1
ATOM 785 N N . ALA A 1 104 ? 5.821 -8.837 21.317 1.00 96.56 104 ALA A N 1
ATOM 786 C CA . ALA A 1 104 ? 6.771 -9.908 21.045 1.00 96.56 104 ALA A CA 1
ATOM 787 C C . ALA A 1 104 ? 6.721 -10.353 19.578 1.00 96.56 104 ALA A C 1
ATOM 789 O O . ALA A 1 104 ? 7.767 -10.618 18.991 1.00 96.56 104 ALA A O 1
ATOM 790 N N . VAL A 1 105 ? 5.536 -10.365 18.959 1.00 96.81 105 VAL A N 1
ATOM 791 C CA . VAL A 1 105 ? 5.374 -10.664 17.527 1.00 96.81 105 VAL A CA 1
ATOM 792 C C . VAL A 1 105 ? 5.927 -9.519 16.678 1.00 96.81 105 VAL A C 1
ATOM 794 O O . VAL A 1 105 ? 6.651 -9.771 15.713 1.00 96.81 105 VAL A O 1
ATOM 797 N N . ILE A 1 106 ? 5.664 -8.265 17.066 1.00 96.88 106 ILE A N 1
ATOM 798 C CA . ILE A 1 106 ? 6.152 -7.074 16.346 1.00 96.88 106 ILE A CA 1
ATOM 799 C C . ILE A 1 106 ? 7.687 -7.068 16.245 1.00 96.88 106 ILE A C 1
ATOM 801 O O . ILE A 1 106 ? 8.230 -6.772 15.182 1.00 96.88 106 ILE A O 1
ATOM 805 N N . LYS A 1 107 ? 8.400 -7.500 17.293 1.00 95.75 107 LYS A N 1
ATOM 806 C CA . LYS A 1 107 ? 9.876 -7.601 17.298 1.00 95.75 107 LYS A CA 1
ATOM 807 C C . LYS A 1 107 ? 10.455 -8.508 16.206 1.00 95.75 107 LYS A C 1
ATOM 809 O O . LYS A 1 107 ? 11.630 -8.367 15.860 1.00 95.75 107 LYS A O 1
ATOM 814 N N . HIS A 1 108 ? 9.671 -9.441 15.668 1.00 96.00 108 HIS A N 1
ATOM 815 C CA . HIS A 1 108 ? 10.101 -10.313 14.574 1.00 96.00 108 HIS A CA 1
ATOM 816 C C . HIS A 1 108 ? 9.847 -9.715 13.184 1.00 96.00 108 HIS A C 1
ATOM 818 O O . HIS A 1 108 ? 10.434 -10.190 12.206 1.00 96.00 108 HIS A O 1
ATOM 824 N N . MET A 1 109 ? 9.027 -8.665 13.091 1.00 97.75 109 MET A N 1
ATOM 825 C CA . MET A 1 109 ? 8.744 -7.970 11.839 1.00 97.75 109 MET A CA 1
ATOM 826 C C . MET A 1 109 ? 9.950 -7.144 11.367 1.00 97.75 109 MET A C 1
ATOM 828 O O . MET A 1 109 ? 10.856 -6.800 12.134 1.00 97.75 109 MET A O 1
ATOM 832 N N . LYS A 1 110 ? 9.996 -6.854 10.067 1.00 97.19 110 LYS A N 1
ATOM 833 C CA . LYS A 1 110 ? 11.098 -6.150 9.401 1.00 97.19 110 LYS A CA 1
ATOM 834 C C . LYS A 1 110 ? 10.595 -4.902 8.679 1.00 97.19 110 LYS A C 1
ATOM 836 O O . LYS A 1 110 ? 9.504 -4.944 8.112 1.00 97.19 110 LYS A O 1
ATOM 841 N N . PRO A 1 111 ? 11.374 -3.808 8.659 1.00 95.88 111 PRO A N 1
ATOM 842 C CA . PRO A 1 111 ? 11.002 -2.620 7.902 1.00 95.88 111 PRO A CA 1
ATOM 843 C C . PRO A 1 111 ? 10.841 -2.947 6.415 1.00 95.88 111 PRO A C 1
ATOM 845 O O . PRO A 1 111 ? 11.506 -3.843 5.888 1.00 95.88 111 PRO A O 1
ATOM 848 N N . LEU A 1 112 ? 9.953 -2.211 5.747 1.00 94.06 112 LEU A N 1
ATOM 849 C CA . LEU A 1 112 ? 9.876 -2.237 4.291 1.00 94.06 112 LEU A CA 1
ATOM 850 C C . LEU A 1 112 ? 11.152 -1.595 3.718 1.00 94.06 112 LEU A C 1
ATOM 852 O O . LEU A 1 112 ? 11.568 -0.556 4.238 1.00 94.06 112 LEU A O 1
ATOM 856 N N . PRO A 1 113 ? 11.759 -2.162 2.661 1.00 93.94 113 PRO A N 1
ATOM 857 C CA . PRO A 1 113 ? 12.820 -1.480 1.927 1.00 93.94 113 PRO A CA 1
ATOM 858 C C . PRO A 1 113 ? 12.298 -0.165 1.348 1.00 93.94 113 PRO A C 1
ATOM 860 O O . PRO A 1 113 ? 11.133 -0.063 0.976 1.00 93.94 113 PRO A O 1
ATOM 863 N N . THR A 1 114 ? 13.144 0.845 1.233 1.00 93.56 114 THR A N 1
ATOM 864 C CA . THR A 1 114 ? 12.780 2.094 0.561 1.00 93.56 114 THR A CA 1
ATOM 865 C C . THR A 1 114 ? 12.529 1.859 -0.930 1.00 93.56 114 THR A C 1
ATOM 867 O O . THR A 1 114 ? 13.078 0.940 -1.537 1.00 93.56 114 THR A O 1
ATOM 870 N N . VAL A 1 115 ? 11.740 2.733 -1.563 1.00 92.38 115 VAL A N 1
ATOM 871 C CA . VAL A 1 115 ? 11.533 2.685 -3.023 1.00 92.38 115 VAL A CA 1
ATOM 872 C C . VAL A 1 115 ? 12.868 2.766 -3.771 1.00 92.38 115 VAL A C 1
ATOM 874 O O . VAL A 1 115 ? 13.040 2.077 -4.768 1.00 92.38 115 VAL A O 1
ATOM 877 N N . ALA A 1 116 ? 13.836 3.540 -3.271 1.00 92.00 116 ALA A N 1
ATOM 878 C CA . ALA A 1 116 ? 15.168 3.631 -3.864 1.00 92.00 116 ALA A CA 1
ATOM 879 C C . ALA A 1 116 ? 15.940 2.302 -3.788 1.00 92.00 116 ALA A C 1
ATOM 881 O O . ALA A 1 116 ? 16.519 1.882 -4.788 1.00 92.00 116 ALA A O 1
ATOM 882 N N . GLU A 1 117 ? 15.916 1.616 -2.640 1.00 94.00 117 GLU A N 1
ATOM 883 C CA . GLU A 1 117 ? 16.535 0.291 -2.482 1.00 94.00 117 GLU A CA 1
ATOM 884 C C . GLU A 1 117 ? 15.865 -0.755 -3.375 1.00 94.00 117 GLU A C 1
ATOM 886 O O . GLU A 1 117 ? 16.554 -1.555 -4.005 1.00 94.00 117 GLU A O 1
ATOM 891 N N . LEU A 1 118 ? 14.532 -0.726 -3.478 1.00 92.94 118 LEU A N 1
ATOM 892 C CA . LEU A 1 118 ? 13.798 -1.607 -4.384 1.00 92.94 118 LEU A CA 1
ATOM 893 C C . LEU A 1 118 ? 14.176 -1.340 -5.842 1.00 92.94 118 LEU A C 1
ATOM 895 O O . LEU A 1 118 ? 14.489 -2.281 -6.568 1.00 92.94 118 LEU A O 1
ATOM 899 N N . THR A 1 119 ? 14.198 -0.076 -6.265 1.00 91.25 119 THR A N 1
ATOM 900 C CA . THR A 1 119 ? 14.558 0.292 -7.638 1.00 91.25 119 THR A CA 1
ATOM 901 C C . THR A 1 119 ? 15.997 -0.113 -7.957 1.00 91.25 119 THR A C 1
ATOM 903 O O . THR A 1 119 ? 16.237 -0.669 -9.024 1.00 91.25 119 THR A O 1
ATOM 906 N N . ALA A 1 120 ? 16.938 0.093 -7.029 1.00 90.56 120 ALA A N 1
ATOM 907 C CA . ALA A 1 120 ? 18.339 -0.297 -7.197 1.00 90.56 120 ALA A CA 1
ATOM 908 C C . ALA A 1 120 ? 18.549 -1.822 -7.203 1.00 90.56 120 ALA A C 1
ATOM 910 O O . ALA A 1 120 ? 19.446 -2.315 -7.881 1.00 90.56 120 ALA A O 1
ATOM 911 N N . GLY A 1 121 ? 17.727 -2.571 -6.460 1.00 89.88 121 GLY A N 1
ATOM 912 C CA . GLY A 1 121 ? 17.774 -4.034 -6.425 1.00 89.88 121 GLY A CA 1
ATOM 913 C C . GLY A 1 121 ? 17.162 -4.711 -7.654 1.00 89.88 121 GLY A C 1
ATOM 914 O O . GLY A 1 121 ? 17.384 -5.903 -7.862 1.00 89.88 121 GLY A O 1
ATOM 915 N N . ASN A 1 122 ? 16.398 -3.979 -8.469 1.00 89.56 122 ASN A N 1
ATOM 916 C CA . ASN A 1 122 ? 15.780 -4.507 -9.680 1.00 89.56 122 ASN A CA 1
ATOM 917 C C . ASN A 1 122 ? 16.644 -4.230 -10.925 1.00 89.56 122 ASN A C 1
ATOM 919 O O . ASN A 1 122 ? 17.147 -3.119 -11.094 1.00 89.56 122 ASN A O 1
ATOM 923 N N . PRO A 1 123 ? 16.760 -5.189 -11.863 1.00 89.38 123 PRO A N 1
ATOM 924 C CA . PRO A 1 123 ? 17.459 -4.957 -13.125 1.00 89.38 123 PRO A CA 1
ATOM 925 C C . PRO A 1 123 ? 16.759 -3.877 -13.967 1.00 89.38 123 PRO A C 1
ATOM 927 O O . PRO A 1 123 ? 15.541 -3.694 -13.835 1.00 89.38 123 PRO A O 1
ATOM 930 N N . PRO A 1 124 ? 17.466 -3.188 -14.882 1.00 90.75 124 PRO A N 1
ATOM 931 C CA . PRO A 1 124 ? 16.853 -2.224 -15.793 1.00 90.75 124 PRO A CA 1
ATOM 932 C C . PRO A 1 124 ? 15.626 -2.789 -16.520 1.00 90.75 124 PRO A C 1
ATOM 934 O O . PRO A 1 124 ? 15.599 -3.951 -16.924 1.00 90.75 124 PRO A O 1
ATOM 937 N N . CYS A 1 125 ? 14.588 -1.968 -16.682 1.00 93.25 125 CYS A N 1
ATOM 938 C CA . CYS A 1 125 ? 13.312 -2.401 -17.257 1.00 93.25 125 CYS A CA 1
ATOM 939 C C . CYS A 1 125 ? 13.442 -2.972 -18.674 1.00 93.25 125 CYS A C 1
ATOM 941 O O . CYS A 1 125 ? 12.803 -3.975 -18.995 1.00 93.25 125 CYS A O 1
ATOM 943 N N . TYR A 1 126 ? 14.319 -2.386 -19.491 1.00 92.25 126 TYR A N 1
ATOM 944 C CA . TYR A 1 126 ? 14.577 -2.830 -20.859 1.00 92.25 126 TYR A CA 1
ATOM 945 C C . TYR A 1 126 ? 15.239 -4.213 -20.950 1.00 92.25 126 TYR A C 1
ATOM 947 O O . TYR A 1 126 ? 15.388 -4.718 -22.047 1.00 92.25 126 TYR A O 1
ATOM 955 N N . PHE A 1 127 ? 15.606 -4.879 -19.847 1.00 89.38 127 PHE A N 1
ATOM 956 C CA . PHE A 1 127 ? 16.013 -6.290 -19.913 1.00 89.38 127 PHE A CA 1
ATOM 957 C C . PHE A 1 127 ? 14.835 -7.248 -20.112 1.00 89.38 127 PHE A C 1
ATOM 959 O O . PHE A 1 127 ? 15.006 -8.291 -20.736 1.00 89.38 127 PHE A O 1
ATOM 966 N N . ASN A 1 128 ? 13.646 -6.895 -19.612 1.00 86.19 128 ASN A N 1
ATOM 967 C CA . ASN A 1 128 ? 12.501 -7.812 -19.565 1.00 86.19 128 ASN A CA 1
ATOM 968 C C . ASN A 1 128 ? 11.228 -7.244 -20.208 1.00 86.19 128 ASN A C 1
ATOM 970 O O . ASN A 1 128 ? 10.302 -7.998 -20.495 1.00 86.19 128 ASN A O 1
ATOM 974 N N . VAL A 1 129 ? 11.162 -5.930 -20.438 1.00 90.88 129 VAL A N 1
ATOM 975 C CA . VAL A 1 129 ? 9.984 -5.253 -20.994 1.00 90.88 129 VAL A CA 1
ATOM 976 C C . VAL A 1 129 ? 10.362 -4.622 -22.324 1.00 90.88 129 VAL A C 1
ATOM 978 O O . VAL A 1 129 ? 11.061 -3.612 -22.355 1.00 90.88 129 VAL A O 1
ATOM 981 N N . LYS A 1 130 ? 9.902 -5.225 -23.425 1.00 89.75 130 LYS A N 1
ATOM 982 C CA . LYS A 1 130 ? 10.260 -4.804 -24.787 1.00 89.75 130 LYS A CA 1
ATOM 983 C C . LYS A 1 130 ? 9.905 -3.352 -25.086 1.00 89.75 130 LYS A C 1
ATOM 985 O O . LYS A 1 130 ? 10.683 -2.667 -25.732 1.00 89.75 130 LYS A O 1
ATOM 990 N N . ASP A 1 131 ? 8.786 -2.869 -24.564 1.00 92.31 131 ASP A N 1
ATOM 991 C CA . ASP A 1 131 ? 8.356 -1.483 -24.781 1.00 92.31 131 ASP A CA 1
ATOM 992 C C . ASP A 1 131 ? 9.311 -0.461 -24.140 1.00 92.31 131 ASP A C 1
ATOM 994 O O . ASP A 1 131 ? 9.343 0.696 -24.544 1.00 92.31 131 ASP A O 1
ATOM 998 N N . CYS A 1 132 ? 10.133 -0.891 -23.177 1.00 94.44 132 CYS A N 1
ATOM 999 C CA . CYS A 1 132 ? 11.182 -0.073 -22.576 1.00 94.44 132 CYS A CA 1
ATOM 1000 C C . CYS A 1 132 ? 12.455 0.011 -23.435 1.00 94.44 132 CYS A C 1
ATOM 1002 O O . CYS A 1 132 ? 13.384 0.716 -23.043 1.00 94.44 132 CYS A O 1
ATOM 1004 N N . ASP A 1 133 ? 12.509 -0.681 -24.582 1.00 93.12 133 ASP A N 1
ATOM 1005 C CA . ASP A 1 133 ? 13.505 -0.469 -25.641 1.00 93.12 133 ASP A CA 1
ATOM 1006 C C . ASP A 1 133 ? 13.192 0.805 -26.439 1.00 93.12 133 ASP A C 1
ATOM 1008 O O . ASP A 1 133 ? 12.887 0.773 -27.632 1.00 93.12 133 ASP A O 1
ATOM 1012 N N . SER A 1 134 ? 13.138 1.936 -25.744 1.00 92.31 134 SER A N 1
ATOM 1013 C CA . SER A 1 134 ? 12.674 3.209 -26.287 1.00 92.31 134 SER A CA 1
ATOM 1014 C C . SER A 1 134 ? 13.673 4.326 -26.006 1.00 92.31 134 SER A C 1
ATOM 1016 O O . SER A 1 134 ? 14.556 4.189 -25.159 1.00 92.31 134 SER A O 1
ATOM 1018 N N . GLU A 1 135 ? 13.515 5.454 -26.705 1.00 94.12 135 GLU A N 1
ATOM 1019 C CA . GLU A 1 135 ? 14.389 6.630 -26.583 1.00 94.12 135 GLU A CA 1
ATOM 1020 C C . GLU A 1 135 ? 14.567 7.092 -25.127 1.00 94.12 135 GLU A C 1
ATOM 1022 O O . GLU A 1 135 ? 15.680 7.398 -24.703 1.00 94.12 135 GLU A O 1
ATOM 1027 N N . PHE A 1 136 ? 13.483 7.093 -24.346 1.00 95.56 136 PHE A N 1
ATOM 1028 C CA . PHE A 1 136 ? 13.489 7.516 -22.941 1.00 95.56 136 PHE A CA 1
ATOM 1029 C C . PHE A 1 136 ? 13.502 6.338 -21.957 1.00 95.56 136 PHE A C 1
ATOM 1031 O O . PHE A 1 136 ? 13.680 6.529 -20.752 1.00 95.56 136 PHE A O 1
ATOM 1038 N N . GLY A 1 137 ? 13.310 5.116 -22.454 1.00 95.00 137 GLY A N 1
ATOM 1039 C CA . GLY A 1 137 ? 13.210 3.906 -21.658 1.00 95.00 137 GLY A CA 1
ATOM 1040 C C . GLY A 1 137 ? 12.032 3.901 -20.692 1.00 95.00 137 GLY A C 1
ATOM 1041 O O . GLY A 1 137 ? 10.939 4.384 -20.987 1.00 95.00 137 GLY A O 1
ATOM 1042 N N . CYS A 1 138 ? 12.256 3.322 -19.517 1.00 96.06 138 CYS A N 1
ATOM 1043 C CA . CYS A 1 138 ? 11.237 3.175 -18.483 1.00 96.06 138 CYS A CA 1
ATOM 1044 C C . CYS A 1 138 ? 11.779 3.529 -17.104 1.00 96.06 138 CYS A C 1
ATOM 1046 O O . CYS A 1 138 ? 12.986 3.465 -16.856 1.00 96.06 138 CYS A O 1
ATOM 1048 N N . LYS A 1 139 ? 10.855 3.809 -16.186 1.00 94.50 139 LYS A N 1
ATOM 1049 C CA . LYS A 1 139 ? 11.118 3.995 -14.758 1.00 94.50 139 LYS A CA 1
ATOM 1050 C C . LYS A 1 139 ? 10.311 3.019 -13.909 1.00 94.50 139 LYS A C 1
ATOM 1052 O O . LYS A 1 139 ? 9.332 2.437 -14.373 1.00 94.50 139 LYS A O 1
ATOM 1057 N N . ARG A 1 140 ? 10.727 2.855 -12.654 1.00 93.75 140 ARG A N 1
ATOM 1058 C CA . ARG A 1 140 ? 9.951 2.180 -11.607 1.00 93.75 140 ARG A CA 1
ATOM 1059 C C . ARG A 1 140 ? 9.603 3.176 -10.524 1.00 93.75 140 ARG A C 1
ATOM 1061 O O . ARG A 1 140 ? 10.463 3.928 -10.071 1.00 93.75 140 ARG A O 1
ATOM 1068 N N . GLU A 1 141 ? 8.354 3.133 -10.092 1.00 87.62 141 GLU A N 1
ATOM 1069 C CA . GLU A 1 141 ? 7.835 4.000 -9.043 1.00 87.62 141 GLU A CA 1
ATOM 1070 C C . GLU A 1 141 ? 7.081 3.167 -8.003 1.00 87.62 141 GLU A C 1
ATOM 1072 O O . GLU A 1 141 ? 6.592 2.066 -8.281 1.00 87.62 141 GLU A O 1
ATOM 1077 N N . HIS A 1 142 ? 6.985 3.718 -6.792 1.00 90.38 142 HIS A N 1
ATOM 1078 C CA . HIS A 1 142 ? 6.289 3.113 -5.654 1.00 90.38 142 HIS A CA 1
ATOM 1079 C C . HIS A 1 142 ? 6.823 1.719 -5.261 1.00 90.38 142 H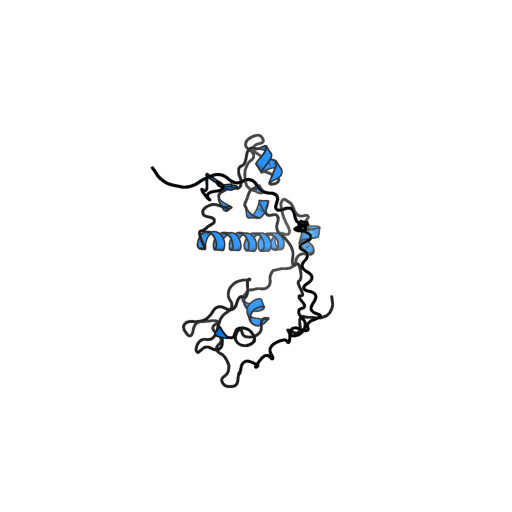IS A C 1
ATOM 1081 O O . HIS A 1 142 ? 7.810 1.208 -5.786 1.00 90.38 142 HIS A O 1
ATOM 1087 N N . PHE A 1 143 ? 6.174 1.076 -4.291 1.00 91.25 143 PHE A N 1
ATOM 1088 C CA . PHE A 1 143 ? 6.556 -0.261 -3.820 1.00 91.25 143 PHE A CA 1
ATOM 1089 C C . PHE A 1 143 ? 6.238 -1.383 -4.819 1.00 91.25 143 PHE A C 1
ATOM 1091 O O . PHE A 1 143 ? 6.774 -2.479 -4.691 1.00 91.25 143 PHE A 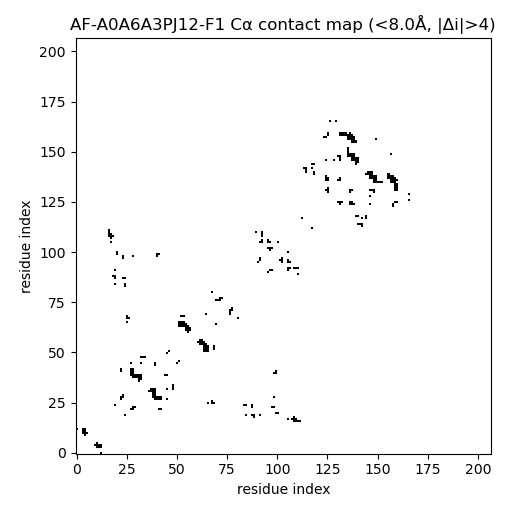O 1
ATOM 1098 N N . GLY A 1 144 ? 5.383 -1.117 -5.814 1.00 89.00 144 GLY A N 1
ATOM 1099 C CA . GLY A 1 144 ? 4.997 -2.100 -6.828 1.00 89.00 144 GLY A CA 1
ATOM 1100 C C . GLY A 1 144 ? 6.101 -2.413 -7.837 1.00 89.00 144 GLY A C 1
ATOM 1101 O O . GLY A 1 144 ? 6.094 -3.498 -8.407 1.00 89.00 144 GLY A O 1
ATOM 1102 N N . GLN A 1 145 ? 7.053 -1.492 -8.042 1.00 92.12 145 GLN A N 1
ATOM 1103 C CA . GLN A 1 145 ? 8.235 -1.709 -8.892 1.00 92.12 145 GLN A CA 1
ATOM 1104 C C . GLN A 1 145 ? 7.904 -2.155 -10.328 1.00 92.12 145 GLN A C 1
ATOM 1106 O O . GLN A 1 145 ? 8.694 -2.826 -10.998 1.00 92.12 145 GLN A O 1
ATOM 1111 N N . ILE A 1 146 ? 6.733 -1.749 -10.815 1.00 91.88 146 ILE A N 1
ATOM 1112 C CA . ILE A 1 146 ? 6.284 -2.000 -12.181 1.00 91.88 146 ILE A CA 1
ATOM 1113 C C . ILE A 1 146 ? 7.009 -1.022 -13.110 1.00 91.88 146 ILE A C 1
ATOM 1115 O O . ILE A 1 146 ? 7.153 0.157 -12.788 1.00 91.88 146 ILE A O 1
ATOM 1119 N N . CYS A 1 147 ? 7.484 -1.526 -14.248 1.00 94.44 147 CYS A N 1
ATOM 1120 C CA . CYS A 1 147 ? 8.105 -0.709 -15.283 1.00 94.44 147 CYS A CA 1
ATOM 1121 C C . CYS A 1 147 ? 7.053 0.115 -16.023 1.00 94.44 147 CYS A C 1
ATOM 1123 O O . CYS A 1 147 ? 6.144 -0.448 -16.631 1.00 94.44 147 CYS A O 1
ATOM 1125 N N . THR A 1 148 ? 7.224 1.431 -16.009 1.00 94.00 148 THR A N 1
ATOM 1126 C CA . THR A 1 148 ? 6.356 2.390 -16.693 1.00 94.00 148 THR A CA 1
ATOM 1127 C C . THR A 1 148 ? 7.157 3.120 -17.761 1.00 94.00 148 THR A C 1
ATOM 1129 O O . THR A 1 148 ? 8.253 3.611 -17.480 1.00 94.00 148 THR A O 1
ATOM 1132 N N . LEU A 1 149 ? 6.611 3.185 -18.977 1.00 95.88 149 LEU A N 1
ATOM 1133 C CA . LEU A 1 149 ? 7.227 3.864 -20.116 1.00 95.88 149 LEU A CA 1
ATOM 1134 C C . LEU A 1 149 ? 7.398 5.360 -19.845 1.00 95.88 149 LEU A C 1
ATOM 1136 O O . LEU A 1 149 ? 6.481 6.022 -19.356 1.00 95.88 149 LEU A O 1
ATOM 1140 N N . CYS A 1 150 ? 8.569 5.884 -20.189 1.00 96.31 150 CYS A N 1
ATOM 1141 C CA . CYS A 1 150 ? 8.856 7.306 -20.130 1.00 96.31 150 CYS A CA 1
ATOM 1142 C C . CYS A 1 150 ? 8.551 7.980 -21.470 1.00 96.31 150 CYS A C 1
ATOM 1144 O O . CYS A 1 150 ? 8.861 7.445 -22.532 1.00 96.31 150 CYS A O 1
ATOM 1146 N N . ASN A 1 151 ? 7.974 9.180 -21.406 1.00 95.12 151 ASN A N 1
ATOM 1147 C CA . ASN A 1 151 ? 7.664 9.997 -22.587 1.00 95.12 151 ASN A CA 1
ATOM 1148 C C . ASN A 1 151 ? 8.660 11.152 -22.789 1.00 95.12 151 ASN A C 1
ATOM 1150 O O . ASN A 1 151 ? 8.519 11.933 -23.726 1.00 95.12 151 ASN A O 1
ATOM 1154 N N . SER A 1 152 ? 9.626 11.293 -21.884 1.00 95.19 152 SER A N 1
ATOM 1155 C CA . SER A 1 152 ? 10.673 12.312 -21.896 1.00 95.19 152 SER A CA 1
ATOM 1156 C C . SER A 1 152 ? 11.805 11.898 -20.948 1.00 95.19 152 SER A C 1
ATOM 1158 O O . SER A 1 152 ? 11.676 10.947 -20.169 1.00 95.19 152 SER A O 1
ATOM 1160 N N . THR A 1 153 ? 12.926 12.617 -20.999 1.00 91.50 153 THR A N 1
ATOM 1161 C CA . THR A 1 153 ? 14.058 12.416 -20.087 1.00 91.50 153 THR A CA 1
ATOM 1162 C C . THR A 1 153 ? 13.738 12.979 -18.698 1.00 91.50 153 THR A C 1
ATOM 1164 O O . THR A 1 153 ? 14.040 14.133 -18.395 1.00 91.50 153 THR A O 1
ATOM 1167 N N . GLU A 1 154 ? 13.119 12.161 -17.848 1.00 91.69 154 GLU A N 1
ATOM 1168 C CA . GLU A 1 154 ? 12.818 12.484 -16.448 1.00 91.69 154 GLU A CA 1
ATOM 1169 C C . GLU A 1 154 ? 13.708 11.711 -15.466 1.00 91.69 154 GLU A C 1
ATOM 1171 O O . GLU A 1 154 ? 14.379 10.736 -15.811 1.00 91.69 154 GLU A O 1
ATOM 1176 N N . SER A 1 155 ? 13.685 12.127 -14.197 1.00 90.00 155 SER A N 1
ATOM 1177 C CA . SER A 1 155 ? 14.354 11.395 -13.120 1.00 90.00 155 SER A CA 1
ATOM 1178 C C . SER A 1 155 ? 13.848 9.950 -13.034 1.00 90.00 155 SER A C 1
ATOM 1180 O O . SER A 1 155 ? 12.643 9.702 -12.993 1.00 90.00 155 SER A O 1
ATOM 1182 N N . GLY A 1 156 ? 14.777 8.994 -12.991 1.00 89.69 156 GLY A N 1
ATOM 1183 C CA . GLY A 1 156 ? 14.478 7.563 -12.896 1.00 89.69 156 GLY A CA 1
ATOM 1184 C C . GLY A 1 156 ? 14.155 6.871 -14.225 1.00 89.69 156 GLY A C 1
ATOM 1185 O O . GLY A 1 156 ? 14.050 5.646 -14.231 1.00 89.69 156 GLY A O 1
ATOM 1186 N N . CYS A 1 157 ? 14.031 7.609 -15.333 1.00 94.56 157 CYS A N 1
ATOM 1187 C CA . CYS A 1 157 ? 13.893 7.034 -16.671 1.00 94.56 157 CYS A CA 1
ATOM 1188 C C . CYS A 1 157 ? 15.239 6.502 -17.163 1.00 94.56 157 CYS A C 1
ATOM 1190 O O . CYS A 1 157 ? 16.216 7.246 -17.256 1.00 94.56 157 CYS A O 1
ATOM 1192 N N . VAL A 1 158 ? 15.295 5.203 -17.455 1.00 94.19 158 VAL A N 1
ATOM 1193 C CA . VAL A 1 158 ? 16.520 4.531 -17.898 1.00 94.19 158 VAL A CA 1
ATOM 1194 C C . VAL A 1 158 ? 16.307 3.951 -19.289 1.00 94.19 158 VAL A C 1
ATOM 1196 O O . VAL A 1 158 ? 15.627 2.933 -19.445 1.00 94.19 158 VAL A O 1
ATOM 1199 N N . ALA A 1 159 ? 16.922 4.595 -20.280 1.00 93.44 159 ALA A N 1
ATOM 1200 C CA . ALA A 1 159 ? 16.989 4.114 -21.653 1.00 93.44 159 ALA A CA 1
ATOM 1201 C C . ALA A 1 159 ? 17.949 2.913 -21.795 1.00 93.44 159 ALA A C 1
ATOM 1203 O O . ALA A 1 159 ? 18.880 2.759 -20.990 1.00 93.44 159 ALA A O 1
ATOM 1204 N N . PRO A 1 160 ? 17.749 2.060 -22.812 1.00 92.50 160 PRO A N 1
ATOM 1205 C CA . PRO A 1 160 ? 18.681 0.996 -23.159 1.00 92.50 160 PRO A CA 1
ATOM 1206 C C . PRO A 1 160 ? 20.075 1.538 -23.466 1.00 92.50 160 PRO A C 1
ATOM 1208 O O . PRO A 1 160 ? 20.246 2.635 -23.998 1.00 92.50 160 PRO A O 1
ATOM 1211 N N . THR A 1 161 ? 21.100 0.737 -23.182 1.00 88.94 161 THR A N 1
ATOM 1212 C CA . THR A 1 161 ? 22.441 1.031 -23.705 1.00 88.94 161 THR A CA 1
ATOM 1213 C C . THR A 1 161 ? 22.475 0.779 -25.214 1.00 88.94 161 THR A C 1
ATOM 1215 O O . THR A 1 161 ? 21.784 -0.110 -25.704 1.00 88.94 161 THR A O 1
ATOM 1218 N N . THR A 1 162 ? 23.310 1.507 -25.962 1.00 82.00 162 THR A N 1
ATOM 1219 C CA . THR A 1 162 ? 23.373 1.429 -27.441 1.00 82.00 162 THR A CA 1
ATOM 1220 C C . THR A 1 162 ? 23.686 0.036 -27.997 1.00 82.00 162 THR A C 1
ATOM 1222 O O . THR A 1 162 ? 23.483 -0.209 -29.180 1.00 82.00 162 THR A O 1
ATOM 1225 N N . ASN A 1 163 ? 24.199 -0.866 -27.158 1.00 83.88 163 ASN A N 1
ATOM 1226 C CA . ASN A 1 163 ? 24.595 -2.223 -27.534 1.00 83.88 163 ASN A CA 1
ATOM 1227 C C . ASN A 1 163 ? 23.626 -3.291 -27.008 1.00 83.88 163 ASN A C 1
ATOM 1229 O O . ASN A 1 163 ? 23.904 -4.484 -27.133 1.00 83.88 163 ASN A O 1
ATOM 1233 N N . PHE A 1 164 ? 22.526 -2.893 -26.367 1.00 86.06 164 PHE A N 1
ATOM 1234 C CA . PHE A 1 164 ? 21.520 -3.839 -25.918 1.00 86.06 164 PHE A CA 1
ATOM 1235 C C . PHE A 1 164 ? 20.670 -4.302 -27.104 1.00 86.06 164 PHE A C 1
ATOM 1237 O O . PHE A 1 164 ? 20.314 -3.534 -27.992 1.00 86.06 164 PHE A O 1
ATOM 1244 N N . THR A 1 165 ? 20.350 -5.588 -27.137 1.00 85.62 165 THR A N 1
ATOM 1245 C CA . THR A 1 165 ? 19.418 -6.150 -28.111 1.00 85.62 165 THR A CA 1
ATOM 1246 C C . THR A 1 165 ? 18.596 -7.198 -27.396 1.00 85.62 165 THR A C 1
ATOM 1248 O O . THR A 1 165 ? 19.147 -8.085 -26.740 1.00 85.62 165 THR A O 1
ATOM 1251 N N . PHE A 1 166 ? 17.276 -7.103 -27.527 1.00 83.88 166 PHE A N 1
ATOM 1252 C CA . PHE A 1 166 ? 16.388 -8.106 -26.962 1.00 83.88 166 PHE A CA 1
ATOM 1253 C C . PHE A 1 166 ? 16.722 -9.499 -27.514 1.00 83.88 166 PHE A C 1
ATOM 1255 O O . PHE A 1 166 ? 16.855 -9.663 -28.734 1.00 83.88 166 PHE A O 1
ATOM 1262 N N . PRO A 1 167 ? 16.821 -10.527 -26.652 1.00 81.69 167 PRO A N 1
ATOM 1263 C CA . PRO A 1 167 ? 17.040 -11.881 -27.122 1.00 81.69 167 PRO A CA 1
ATOM 1264 C C . PRO A 1 167 ? 15.862 -12.321 -27.994 1.00 81.69 167 PRO A C 1
ATOM 1266 O O . PRO A 1 167 ? 14.692 -12.103 -27.670 1.00 81.69 167 PRO A O 1
ATOM 1269 N N . THR A 1 168 ? 16.167 -12.984 -29.107 1.00 82.44 168 THR A N 1
ATOM 1270 C CA . THR A 1 168 ? 15.133 -13.653 -29.900 1.00 82.44 168 THR A CA 1
ATOM 1271 C C . THR A 1 168 ? 14.752 -14.946 -29.189 1.00 82.44 168 THR A C 1
ATOM 1273 O O . THR A 1 168 ? 15.490 -15.930 -29.236 1.00 82.44 168 THR A O 1
ATOM 1276 N N . LEU A 1 169 ? 13.609 -14.941 -28.503 1.00 78.12 169 LEU A N 1
ATOM 1277 C CA . LEU A 1 169 ? 13.102 -16.130 -27.823 1.00 78.12 169 LEU A CA 1
ATOM 1278 C C . LEU A 1 169 ? 12.628 -17.162 -28.853 1.00 78.12 169 LEU A C 1
ATOM 1280 O O . LEU A 1 169 ? 11.842 -16.851 -29.751 1.00 78.12 169 LEU A O 1
ATOM 1284 N N . GLN A 1 170 ? 13.077 -18.409 -28.713 1.00 79.19 170 GLN A N 1
ATOM 1285 C CA . GLN A 1 170 ? 12.534 -19.506 -29.508 1.00 79.19 170 GLN A CA 1
ATOM 1286 C C . GLN A 1 170 ? 11.096 -19.786 -29.070 1.00 79.19 170 GLN A C 1
ATOM 1288 O O . GLN A 1 170 ? 10.809 -19.943 -27.884 1.00 79.19 170 GLN A O 1
ATOM 1293 N N . LYS A 1 171 ? 10.178 -19.873 -30.036 1.00 78.50 171 LYS A N 1
ATOM 1294 C CA . LYS A 1 171 ? 8.791 -20.252 -29.763 1.00 78.50 171 LYS A CA 1
ATOM 1295 C C . LYS A 1 171 ? 8.771 -21.645 -29.132 1.00 78.50 171 LYS A C 1
ATOM 1297 O O . LYS A 1 171 ? 9.256 -22.599 -29.743 1.00 78.50 171 LYS A O 1
ATOM 1302 N N . ALA A 1 172 ? 8.186 -21.764 -27.940 1.00 76.69 172 ALA A N 1
ATOM 1303 C CA . ALA A 1 172 ? 7.979 -23.061 -27.313 1.00 76.69 172 ALA A CA 1
ATOM 1304 C C . ALA A 1 172 ? 7.159 -23.955 -28.259 1.00 76.69 172 ALA A C 1
ATOM 1306 O O . ALA A 1 172 ? 6.086 -23.566 -28.731 1.00 76.69 172 ALA A O 1
ATOM 1307 N N . LYS A 1 173 ? 7.681 -25.144 -28.576 1.00 73.75 173 LYS A N 1
ATOM 1308 C CA . LYS A 1 173 ? 6.920 -26.157 -29.307 1.00 73.75 173 LYS A CA 1
ATOM 1309 C C . LYS A 1 173 ? 5.958 -26.801 -28.319 1.00 73.75 173 LYS A C 1
ATOM 1311 O O . LYS A 1 173 ? 6.404 -27.410 -27.353 1.00 73.75 173 LYS A O 1
ATOM 1316 N N . ALA A 1 174 ? 4.658 -26.673 -28.563 1.00 63.84 174 ALA A N 1
ATOM 1317 C CA . ALA A 1 174 ? 3.687 -27.512 -27.880 1.00 63.84 174 ALA A CA 1
ATOM 1318 C C . ALA A 1 174 ? 3.981 -28.968 -28.270 1.00 63.84 174 ALA A C 1
ATOM 1320 O O . ALA A 1 174 ? 3.915 -29.321 -29.449 1.00 63.84 174 ALA A O 1
ATOM 1321 N N . THR A 1 175 ? 4.374 -29.794 -27.306 1.00 65.38 175 THR A N 1
ATOM 1322 C CA . THR A 1 175 ? 4.395 -31.244 -27.485 1.00 65.38 175 THR A CA 1
ATOM 1323 C C . THR A 1 175 ? 2.956 -31.746 -27.388 1.00 65.38 175 THR A C 1
ATOM 1325 O O . THR A 1 175 ? 2.174 -31.241 -26.584 1.00 65.38 175 THR A O 1
ATOM 1328 N N . ALA A 1 176 ? 2.582 -32.719 -28.221 1.00 63.91 176 ALA A N 1
ATOM 1329 C CA . ALA A 1 176 ? 1.232 -33.294 -28.222 1.00 63.91 176 ALA A CA 1
ATOM 1330 C C . ALA A 1 176 ? 0.840 -33.919 -26.863 1.00 63.91 176 ALA A C 1
ATOM 1332 O O . ALA A 1 176 ? -0.342 -34.082 -26.587 1.00 63.91 176 ALA A O 1
ATOM 1333 N N . ASP A 1 177 ? 1.828 -34.190 -26.004 1.00 57.22 177 ASP A N 1
ATOM 1334 C CA . ASP A 1 177 ? 1.667 -34.744 -24.656 1.00 57.22 177 ASP A CA 1
ATOM 1335 C C . ASP A 1 177 ? 1.553 -33.682 -23.551 1.00 57.22 177 ASP A C 1
ATOM 1337 O O . ASP A 1 177 ? 1.586 -34.012 -22.363 1.00 57.22 177 ASP A O 1
ATOM 1341 N N . ALA A 1 178 ? 1.439 -32.396 -23.903 1.00 56.22 178 ALA A N 1
ATOM 1342 C CA . ALA A 1 178 ? 1.116 -31.354 -22.939 1.00 56.22 178 ALA A CA 1
ATOM 1343 C C . ALA A 1 178 ? -0.333 -31.545 -22.464 1.00 56.22 178 ALA A C 1
ATOM 1345 O O . ALA A 1 178 ? -1.257 -30.892 -22.947 1.00 56.22 178 ALA A O 1
ATOM 1346 N N . ASN A 1 179 ? -0.529 -32.444 -21.497 1.00 50.03 179 ASN A N 1
ATOM 1347 C CA . ASN A 1 179 ? -1.723 -32.466 -20.669 1.00 50.03 179 ASN A CA 1
ATOM 1348 C C . ASN A 1 179 ? -1.818 -31.098 -19.995 1.00 50.03 179 ASN A C 1
ATOM 1350 O O . ASN A 1 179 ? -1.191 -30.837 -18.968 1.00 50.03 179 ASN A O 1
ATOM 1354 N N . THR A 1 180 ? -2.611 -30.205 -20.581 1.00 53.22 180 THR A N 1
ATOM 1355 C CA . THR A 1 180 ? -3.187 -29.084 -19.855 1.00 53.22 180 THR A CA 1
ATOM 1356 C C . THR A 1 180 ? -3.966 -29.699 -18.704 1.00 53.22 180 THR A C 1
ATOM 1358 O O . THR A 1 180 ? -5.073 -30.198 -18.905 1.00 53.22 180 THR A O 1
ATOM 1361 N N . GLY A 1 181 ? -3.369 -29.719 -17.513 1.00 44.94 181 GLY A N 1
ATOM 1362 C CA . GLY A 1 181 ? -4.062 -30.006 -16.267 1.00 44.94 181 GLY A CA 1
ATOM 1363 C C . GLY A 1 181 ? -5.106 -28.922 -16.037 1.00 44.94 181 GLY A C 1
ATOM 1364 O O . GLY A 1 181 ? -4.890 -28.000 -15.260 1.00 44.94 181 GLY A O 1
ATOM 1365 N N . SER A 1 182 ? -6.219 -29.000 -16.765 1.00 40.38 182 SER A N 1
ATOM 1366 C CA . SER A 1 182 ? -7.427 -28.261 -16.447 1.00 40.38 182 SER A CA 1
ATOM 1367 C C . SER A 1 182 ? -7.968 -28.863 -15.162 1.00 40.38 182 SER A C 1
ATOM 1369 O O . SER A 1 182 ? -8.574 -29.931 -15.169 1.00 40.38 182 SER A O 1
ATOM 1371 N N . THR A 1 183 ? -7.774 -28.173 -14.045 1.00 39.72 183 THR A N 1
ATOM 1372 C CA . THR A 1 183 ? -8.561 -28.369 -12.824 1.00 39.72 183 THR A CA 1
ATOM 1373 C C . THR A 1 183 ? -9.969 -27.796 -13.015 1.00 39.72 183 THR A C 1
ATOM 1375 O O . THR A 1 183 ? -10.440 -26.966 -12.245 1.00 39.72 183 THR A O 1
ATOM 1378 N N . SER A 1 184 ? -10.670 -28.254 -14.052 1.00 37.50 184 SER A N 1
ATOM 1379 C CA . SER A 1 184 ? -12.109 -28.067 -14.209 1.00 37.50 184 SER A CA 1
ATOM 1380 C C . SER A 1 184 ? -12.800 -29.420 -14.055 1.00 37.50 184 SER A C 1
ATOM 1382 O O . SER A 1 184 ? -13.336 -29.995 -14.998 1.00 37.50 184 SER A O 1
ATOM 1384 N N . SER A 1 185 ? -12.843 -29.923 -12.818 1.00 39.53 185 SER A N 1
ATOM 1385 C CA . SER A 1 185 ? -13.886 -30.877 -12.423 1.00 39.53 185 SER A CA 1
ATOM 1386 C C . SER A 1 185 ? -15.231 -30.148 -12.406 1.00 39.53 185 SER A C 1
ATOM 1388 O O . SER A 1 185 ? -15.754 -29.778 -11.361 1.00 39.53 185 SER A O 1
ATOM 1390 N N . GLY A 1 186 ? -15.766 -29.900 -13.597 1.00 35.31 186 GLY A N 1
ATOM 1391 C CA . GLY A 1 186 ? -17.148 -29.527 -13.839 1.00 35.31 186 GLY A CA 1
ATOM 1392 C C . GLY A 1 186 ? -17.773 -30.636 -14.665 1.00 35.31 186 GLY A C 1
ATOM 1393 O O . GLY A 1 186 ? -17.716 -30.601 -15.891 1.00 35.31 186 GLY A O 1
ATOM 1394 N N . SER A 1 187 ? -18.326 -31.641 -13.987 1.00 43.50 187 SER A N 1
ATOM 1395 C CA . SER A 1 187 ? -19.065 -32.746 -14.594 1.00 43.50 187 SER A CA 1
ATOM 1396 C C . SER A 1 187 ? -20.101 -32.220 -15.586 1.00 43.50 187 SER A C 1
ATOM 1398 O O . SER A 1 187 ? -21.125 -31.663 -15.193 1.00 43.50 187 SER A O 1
ATOM 1400 N N . ARG A 1 188 ? -19.865 -32.422 -16.882 1.00 34.00 188 ARG A N 1
ATOM 1401 C CA . ARG A 1 188 ? -20.916 -32.360 -17.897 1.00 34.00 188 ARG A CA 1
ATOM 1402 C C . ARG A 1 188 ? -21.016 -33.726 -18.546 1.00 34.00 188 ARG A C 1
ATOM 1404 O O . ARG A 1 188 ? -20.173 -34.122 -19.344 1.00 34.00 188 ARG A O 1
ATOM 1411 N N . GLN A 1 189 ? -22.051 -34.444 -18.125 1.00 36.25 189 GLN A N 1
ATOM 1412 C CA . GLN A 1 189 ? -22.545 -35.648 -18.770 1.00 36.25 189 GLN A CA 1
ATOM 1413 C C . GLN A 1 189 ? -22.712 -35.373 -20.266 1.00 36.25 189 GLN A C 1
ATOM 1415 O O . GLN A 1 189 ? -23.488 -34.506 -20.665 1.00 36.25 189 GLN A O 1
ATOM 1420 N N . VAL A 1 190 ? -21.982 -36.117 -21.090 1.00 32.88 190 VAL A N 1
ATOM 1421 C CA . VAL A 1 190 ? -22.276 -36.210 -22.516 1.00 32.88 190 VAL A CA 1
ATOM 1422 C C . VAL A 1 190 ? -23.468 -37.154 -22.633 1.00 32.88 190 VAL A C 1
ATOM 1424 O O . VAL A 1 190 ? -23.323 -38.365 -22.480 1.00 32.88 190 VAL A O 1
ATOM 1427 N N . LEU A 1 191 ? -24.663 -36.596 -22.844 1.00 32.66 191 LEU A N 1
ATOM 1428 C CA . LEU A 1 191 ? -25.802 -37.379 -23.312 1.00 32.66 191 LEU A CA 1
ATOM 1429 C C . LEU A 1 191 ? -25.457 -37.875 -24.720 1.00 32.66 191 LEU A C 1
ATOM 1431 O O . LEU A 1 191 ? -25.336 -37.087 -25.658 1.00 32.66 191 LEU A O 1
ATOM 1435 N N . ALA A 1 192 ? -25.263 -39.184 -24.851 1.00 35.19 192 ALA A N 1
ATOM 1436 C CA . ALA A 1 192 ? -25.148 -39.842 -26.138 1.00 35.19 192 ALA A CA 1
ATOM 1437 C C . ALA A 1 192 ? -26.450 -39.633 -26.929 1.00 35.19 192 ALA A C 1
ATOM 1439 O O . ALA A 1 192 ? -27.528 -40.013 -26.470 1.00 35.19 192 ALA A O 1
ATOM 1440 N N . LEU A 1 193 ? -26.351 -39.042 -28.124 1.00 33.28 193 LEU A N 1
ATOM 1441 C CA . LEU A 1 193 ? -27.423 -39.084 -29.114 1.00 33.28 193 LEU A CA 1
ATOM 1442 C C . LEU A 1 193 ? -27.568 -40.530 -29.613 1.00 33.28 193 LEU A C 1
ATOM 1444 O O . LEU A 1 193 ? -26.819 -40.981 -30.478 1.00 33.28 193 LEU A O 1
ATOM 1448 N N . GLY A 1 194 ? -28.530 -41.248 -29.037 1.00 31.03 194 GLY A N 1
ATOM 1449 C CA . GLY A 1 194 ? -29.071 -42.508 -29.537 1.00 31.03 194 GLY A CA 1
ATOM 1450 C C . GLY A 1 194 ? -30.440 -42.269 -30.176 1.00 31.03 194 GLY A C 1
ATOM 1451 O O . GLY A 1 194 ? -31.269 -41.547 -29.634 1.00 31.03 194 GLY A O 1
ATOM 1452 N N . ALA A 1 195 ? -30.631 -42.841 -31.359 1.00 37.22 195 ALA A N 1
ATOM 1453 C CA . ALA A 1 195 ? -31.730 -42.617 -32.290 1.00 37.22 195 ALA A CA 1
ATOM 1454 C C . ALA A 1 195 ? -33.154 -42.839 -31.740 1.00 37.22 195 ALA A C 1
ATOM 1456 O O . ALA A 1 195 ? -33.397 -43.806 -31.027 1.00 37.22 195 ALA A O 1
ATOM 1457 N N . ALA A 1 196 ? -34.106 -42.024 -32.218 1.00 33.34 196 ALA A N 1
ATOM 1458 C CA . ALA A 1 196 ? -35.464 -42.444 -32.590 1.00 33.34 196 ALA A CA 1
ATOM 1459 C C . ALA A 1 196 ? -36.171 -41.311 -33.363 1.00 33.34 196 ALA A C 1
ATOM 1461 O O . ALA A 1 196 ? -36.747 -40.400 -32.774 1.00 33.34 196 ALA A O 1
ATOM 1462 N N . LEU A 1 197 ? -36.130 -41.364 -34.697 1.00 33.31 197 LEU A N 1
ATOM 1463 C CA . LEU A 1 197 ? -37.092 -40.655 -35.541 1.00 33.31 197 LEU A CA 1
ATOM 1464 C C . LEU A 1 197 ? -38.306 -41.571 -35.699 1.00 33.31 197 LEU A C 1
ATOM 1466 O O . LEU A 1 197 ? -38.229 -42.583 -36.394 1.00 33.31 197 LEU A O 1
ATOM 1470 N N . ALA A 1 198 ? -39.412 -41.216 -35.050 1.00 32.47 198 ALA A N 1
ATOM 1471 C CA . ALA A 1 198 ? -40.727 -41.758 -35.351 1.00 32.47 198 ALA A CA 1
ATOM 1472 C C . ALA A 1 198 ? -41.705 -40.597 -35.575 1.00 32.47 198 ALA A C 1
ATOM 1474 O O . ALA A 1 198 ? -41.866 -39.712 -34.741 1.00 32.47 198 ALA A O 1
ATOM 1475 N N . SER A 1 199 ? -42.275 -40.634 -36.773 1.00 36.50 199 SER A N 1
ATOM 1476 C CA . SER A 1 199 ? -43.283 -39.808 -37.430 1.00 36.50 199 SER A CA 1
ATOM 1477 C C . SER A 1 199 ? -44.374 -39.181 -36.555 1.00 36.50 199 SER A C 1
ATOM 1479 O O . SER A 1 199 ? -44.852 -39.818 -35.627 1.00 36.50 199 SER A O 1
ATOM 1481 N N . ILE A 1 200 ? -44.885 -38.017 -36.983 1.00 34.81 200 ILE A N 1
ATOM 1482 C CA . ILE A 1 200 ? -46.296 -37.804 -37.373 1.00 34.81 200 ILE A CA 1
ATOM 1483 C C . ILE A 1 200 ? -46.383 -36.537 -38.247 1.00 34.81 200 ILE A C 1
ATOM 1485 O O . ILE A 1 200 ? -45.721 -35.534 -37.998 1.00 34.81 200 ILE A O 1
ATOM 1489 N N . ALA A 1 201 ? -47.161 -36.657 -39.322 1.00 36.94 201 ALA A N 1
ATOM 1490 C CA . ALA A 1 201 ? -47.425 -35.670 -40.365 1.00 36.94 201 ALA A CA 1
ATOM 1491 C C . ALA A 1 201 ? -48.562 -34.684 -40.000 1.00 36.94 201 ALA A C 1
ATOM 1493 O O . ALA A 1 201 ? -49.153 -34.814 -38.932 1.00 36.94 201 ALA A O 1
ATOM 1494 N N . VAL A 1 202 ? -48.922 -33.821 -40.976 1.00 34.12 202 VAL A N 1
ATOM 1495 C CA . VAL A 1 202 ? -50.073 -32.875 -41.075 1.00 34.12 202 VAL A CA 1
ATOM 1496 C C . VAL A 1 202 ? -49.733 -31.447 -40.598 1.00 34.12 202 VAL A C 1
ATOM 1498 O O . VAL A 1 202 ? -49.360 -31.280 -39.448 1.00 34.12 202 VAL A O 1
ATOM 1501 N N . SER A 1 203 ? -49.851 -30.326 -41.330 1.00 35.03 203 SER A N 1
ATOM 1502 C CA . SER A 1 203 ? -50.178 -29.924 -42.721 1.00 35.03 203 SER A CA 1
ATOM 1503 C C . SER A 1 203 ? -49.867 -28.403 -42.824 1.00 35.03 203 SER A C 1
ATOM 1505 O O . SER A 1 203 ? -50.132 -27.680 -41.871 1.00 35.03 203 SER A O 1
ATOM 1507 N N . ILE A 1 204 ? -49.133 -27.919 -43.841 1.00 37.91 204 ILE A N 1
ATOM 1508 C CA . ILE A 1 204 ? -49.552 -26.975 -44.921 1.00 37.91 204 ILE A CA 1
ATOM 1509 C C . ILE A 1 204 ? -50.423 -25.789 -44.424 1.00 37.91 204 ILE A C 1
ATOM 1511 O O . ILE A 1 204 ? -51.570 -26.000 -44.058 1.00 37.91 204 ILE A O 1
ATOM 1515 N N . VAL A 1 205 ? -49.868 -24.585 -44.197 1.00 35.00 205 VAL A N 1
ATOM 1516 C CA . VAL A 1 205 ? -49.663 -23.421 -45.113 1.00 35.00 205 VAL A CA 1
ATOM 1517 C C . VAL A 1 205 ? -50.946 -22.675 -45.538 1.00 35.00 205 VAL A C 1
ATOM 1519 O O . VAL A 1 205 ? -51.745 -23.206 -46.292 1.00 35.00 205 VAL A O 1
ATOM 1522 N N . MET A 1 206 ? -50.997 -21.400 -45.109 1.00 32.66 206 MET A N 1
ATOM 1523 C CA . MET A 1 206 ? -51.626 -20.184 -45.677 1.00 32.66 206 MET A CA 1
ATOM 1524 C C . MET A 1 206 ? -53.124 -20.168 -46.033 1.00 32.66 206 MET A C 1
ATOM 1526 O O . MET A 1 206 ? -53.599 -20.929 -46.869 1.00 32.66 206 MET A O 1
ATOM 1530 N N . GLY A 1 207 ? -53.808 -19.157 -45.480 1.00 35.69 207 GLY A N 1
ATOM 1531 C CA . GLY A 1 207 ? -55.179 -18.740 -45.781 1.00 35.69 207 GLY A CA 1
ATOM 1532 C C . GLY A 1 207 ? -55.766 -17.954 -44.624 1.00 35.69 207 GLY A C 1
ATOM 1533 O O . GLY A 1 207 ? -56.306 -18.618 -43.718 1.00 35.69 207 GLY A O 1
#

Foldseek 3Di:
DPDDDPVPDPDDDDDAQAAAQVCVLLCQQVDAQPVPRHGDLHPVSCVVSVHDQFDDDPVGHGDDHRPLCPPVVDPVSVVVSVVSRLVRLVVCLVVCDDSPDHSVRSVSGHRDDDPVVVQVPDDAPVQPPVLLQDPQGWAADDPVRDTDDDPDNDPRGDHDDPPDDHDDDDDDDDDPPPPPPPPPPPDDDDDDPDDDDDDDDDDDDDD

Organism: NCBI:txid129364

Mean predicted aligned error: 12.04 Å

Radius of gyration: 28.5 Å; Cα contacts (8 Å, |Δi|>4): 201; chains: 1; bounding box: 80×55×72 Å

pLDDT: mean 82.58, std 20.3, range [31.03, 97.75]

Secondary structure (DSSP, 8-state):
------SSS------------HHHHHTGGGSBPTTTSSBP-SHHHHHHTT--SEEE-TT--EEEE-GGGSSTT-HHHHHHHHHHHHHHHHHHHHHT--SSS-HHHHTT--PPPPHHHHHHHSPPGGGT-GGGSSSS-EEE-TTT--EEE-SSS-TT-BPPPTT-----PPPPP--TT------------------------------

Sequence (207 aa):
MDTLPDGVTCTFNYRVLGYVPIDDVVGITAMTNKATDNKLANFTEFCEAGGIEFQASETGVWNASIPFWKNPQNASANA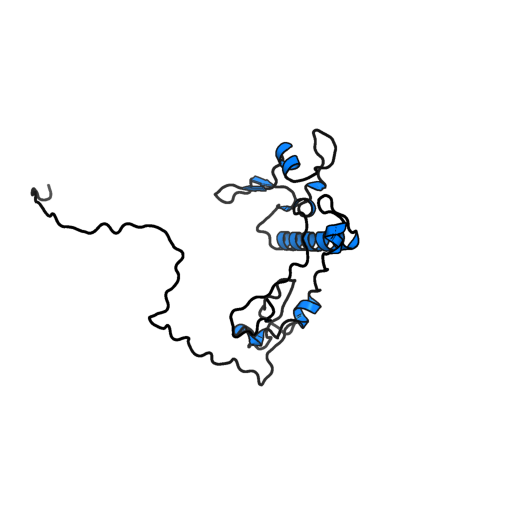ARTEKLLSAYANLLKTNQSSQVDSAVIKHMKPLPTVAELTAGNPPCYFNVKDCDSEFGCKREHFGQICTLCNSTESGCVAPTTNFTFPTLQKAKATADANTGSTSSGSRQVLALGAALASIAVSIVMG